Protein AF-A0A0V7Z955-F1 (afdb_monomer_lite)

Secondary structure (DSSP, 8-state):
---------------------STTSHHHHHHHHHHHHHHHTTSS---PPPP--PPPPP-PPPP--SS------------TTSPPPHHHHHHHHHHHHHHS-----TT--TT-S-----HHHHHHT--TTTT---S----TT---GGGT---HHHHHHTS-TT-PPPSSPPPP-STTSPPTTSSSPPP-----S--S-TT-HHHHHHHH-HHHHHHHHT--

Foldseek 3Di:
DDDDDDDDDDDDDDDDDDDDPPPPPPVVVVVVVVQVVCVVVVNHPDDDDDDPDDDDPDDDDDPPPPPPPDPDPDDDDPDPVDDDDVVVVVVVVVVVVVVPPQDPDLPSDVVDPCPPDDPVRVVVPDDPPPPDDPDDDDDPVPPPCVVVDDDPVNVVVPDPPPPDPDQDDDDDDDPPDDDPPVRGDPPPDPDDPDPDPPPDPVVVVLVPDPCNVVVVVVVD

Sequence (220 aa):
MTEHRRLRLILPAAVALAPLLTCGAQAQERGEFMRDALSGIGLLEKRQDPIDYHERPPLVMPPKLDGKALPQPRARSTSTAWPKDPEIAERERAADERRRPVGNQARGRYDDNNATLSVDEIRNGRRAGASVTTEAERKPGDTNRDDSLLSPFDLLKGKSANAEPSDVEPARDVLTDPPTGYRQSPKKLAQPPSRDPINNASRERDEADPRAYQRQRAQQ

pLDDT: mean 70.8, std 13.28, range [37.69, 93.38]

Structure (mmCIF, N/CA/C/O backbone):
data_AF-A0A0V7Z955-F1
#
_entry.id   AF-A0A0V7Z955-F1
#
loop_
_atom_site.group_PDB
_atom_site.id
_atom_site.type_symbol
_atom_site.label_atom_id
_atom_site.label_alt_id
_atom_site.label_comp_id
_atom_site.label_asym_id
_atom_site.label_entity_id
_atom_site.label_seq_id
_atom_site.pdbx_PDB_ins_code
_atom_site.Cartn_x
_atom_site.Cartn_y
_atom_site.Cartn_z
_atom_site.occupancy
_atom_site.B_iso_or_equiv
_atom_site.auth_seq_id
_atom_site.auth_comp_id
_atom_site.auth_asym_id
_atom_site.auth_atom_id
_atom_site.pdbx_PDB_model_num
ATOM 1 N N . MET A 1 1 ? 36.994 105.149 -1.189 1.00 38.41 1 MET A N 1
ATOM 2 C CA . MET A 1 1 ? 37.459 104.953 0.202 1.00 38.41 1 MET A CA 1
ATOM 3 C C . MET A 1 1 ? 36.295 104.393 1.012 1.00 38.41 1 MET A C 1
ATOM 5 O O . MET A 1 1 ? 35.172 104.747 0.690 1.00 38.41 1 MET A O 1
ATOM 9 N N . THR A 1 2 ? 36.600 103.516 1.979 1.00 37.69 2 THR A N 1
ATOM 10 C CA . THR A 1 2 ? 35.728 102.928 3.030 1.00 37.69 2 THR A CA 1
ATOM 11 C C . THR A 1 2 ? 34.673 101.883 2.628 1.00 37.69 2 THR A C 1
ATOM 13 O O . THR A 1 2 ? 33.496 102.179 2.482 1.00 37.69 2 THR A O 1
ATOM 16 N N . GLU A 1 3 ? 35.148 100.656 2.394 1.00 43.31 3 GLU A N 1
ATOM 17 C CA . GLU A 1 3 ? 34.986 99.451 3.242 1.00 43.31 3 GLU A CA 1
ATOM 18 C C . GLU A 1 3 ? 33.858 99.327 4.306 1.00 43.31 3 GLU A C 1
ATOM 20 O O . GLU A 1 3 ? 33.496 100.283 4.989 1.00 43.31 3 GLU A O 1
ATOM 25 N N . HIS A 1 4 ? 33.509 98.043 4.542 1.00 43.03 4 HIS A N 1
ATOM 26 C CA . HIS A 1 4 ? 32.729 97.416 5.634 1.00 43.03 4 HIS A CA 1
ATOM 27 C C . HIS A 1 4 ? 31.186 97.398 5.467 1.00 43.03 4 HIS A C 1
ATOM 29 O O . HIS A 1 4 ? 30.587 98.374 5.052 1.00 43.03 4 HIS A O 1
ATOM 35 N N . ARG A 1 5 ? 30.416 96.345 5.792 1.00 50.22 5 ARG A N 1
ATOM 36 C CA . ARG A 1 5 ? 30.639 95.106 6.564 1.00 50.22 5 ARG A CA 1
ATOM 37 C C . ARG A 1 5 ? 29.474 94.126 6.284 1.00 50.22 5 ARG A C 1
ATOM 39 O O . ARG A 1 5 ? 28.341 94.559 6.105 1.00 50.22 5 ARG A O 1
ATOM 46 N N . ARG A 1 6 ? 29.727 92.811 6.298 1.00 49.25 6 ARG A N 1
ATOM 47 C CA . ARG A 1 6 ? 28.706 91.735 6.237 1.00 49.25 6 ARG A CA 1
ATOM 48 C C . ARG A 1 6 ? 28.213 91.331 7.638 1.00 49.25 6 ARG A C 1
ATOM 50 O O . ARG A 1 6 ? 29.054 91.243 8.525 1.00 49.25 6 ARG A O 1
ATOM 57 N N . LEU A 1 7 ? 26.926 90.972 7.782 1.00 49.12 7 LEU A N 1
ATOM 58 C CA . LEU A 1 7 ? 26.314 90.066 8.800 1.00 49.12 7 LEU A CA 1
ATOM 59 C C . LEU A 1 7 ? 24.786 89.992 8.520 1.00 49.12 7 LEU A C 1
ATOM 61 O O . LEU A 1 7 ? 24.126 91.013 8.631 1.00 49.12 7 LEU A O 1
ATOM 65 N N . ARG A 1 8 ? 24.220 88.980 7.834 1.00 45.34 8 ARG A N 1
ATOM 66 C CA . ARG A 1 8 ? 23.776 87.609 8.228 1.00 45.34 8 ARG A CA 1
ATOM 67 C C . ARG A 1 8 ? 22.707 87.533 9.337 1.00 45.34 8 ARG A C 1
ATOM 69 O O . ARG A 1 8 ? 22.988 88.030 10.418 1.00 45.34 8 ARG A O 1
ATOM 76 N N . LEU A 1 9 ? 21.636 86.750 9.047 1.00 43.47 9 LEU A N 1
ATOM 77 C CA . LEU A 1 9 ? 20.532 86.160 9.872 1.00 43.47 9 LEU A CA 1
ATOM 78 C C . LEU A 1 9 ? 19.131 86.713 9.453 1.00 43.47 9 LEU A C 1
ATOM 80 O O . LEU A 1 9 ? 18.995 87.923 9.417 1.00 43.47 9 LEU A O 1
ATOM 84 N N . ILE A 1 10 ? 18.043 85.983 9.106 1.00 46.09 10 ILE A N 1
ATOM 85 C CA . ILE A 1 10 ? 17.632 84.550 9.079 1.00 46.09 10 ILE A CA 1
ATOM 86 C C . ILE A 1 10 ? 16.424 84.382 8.101 1.00 46.09 10 ILE A C 1
ATOM 88 O O . ILE A 1 10 ? 15.604 85.287 8.012 1.00 46.09 10 ILE A O 1
ATOM 92 N N . LEU A 1 11 ? 16.373 83.227 7.407 1.00 47.47 11 LEU A N 1
ATOM 93 C CA . LEU A 1 11 ? 15.298 82.455 6.701 1.00 47.47 11 LEU A CA 1
ATOM 94 C C . LEU A 1 11 ? 13.799 82.709 7.072 1.00 47.47 11 LEU A C 1
ATOM 96 O O . LEU A 1 11 ? 13.576 83.254 8.151 1.00 47.47 11 LEU A O 1
ATOM 100 N N . PRO A 1 12 ? 12.773 82.137 6.362 1.00 48.53 12 PRO A N 1
ATOM 101 C CA . PRO A 1 12 ? 12.768 81.265 5.150 1.00 48.53 12 PRO A CA 1
ATOM 102 C C . PRO A 1 12 ? 11.754 81.662 4.040 1.00 48.53 12 PRO A C 1
ATOM 104 O O . PRO A 1 12 ? 10.702 82.214 4.316 1.00 48.53 12 PRO A O 1
ATOM 107 N N . ALA A 1 13 ? 11.995 81.459 2.738 1.00 48.84 13 ALA A N 1
ATOM 108 C CA . ALA A 1 13 ? 12.049 80.179 2.008 1.00 48.84 13 ALA A CA 1
ATOM 109 C C . ALA A 1 13 ? 10.825 79.259 2.231 1.00 48.84 13 ALA A C 1
ATOM 111 O O . ALA A 1 13 ? 10.937 78.201 2.843 1.00 48.84 13 ALA A O 1
ATOM 112 N N . ALA A 1 14 ? 9.660 79.649 1.707 1.00 46.75 14 ALA A N 1
ATOM 113 C CA . ALA A 1 14 ? 8.515 78.760 1.517 1.00 46.75 14 ALA A CA 1
ATOM 114 C C . ALA A 1 14 ? 7.763 79.134 0.230 1.00 46.75 14 ALA A C 1
ATOM 116 O O . ALA A 1 14 ? 7.682 80.306 -0.121 1.00 46.75 14 ALA A O 1
ATOM 117 N N . VAL A 1 15 ? 7.177 78.123 -0.417 1.00 52.34 15 VAL A N 1
ATOM 118 C CA . VAL A 1 15 ? 6.402 78.156 -1.674 1.00 52.34 15 VAL A CA 1
ATOM 119 C C . VAL A 1 15 ? 7.236 77.952 -2.947 1.00 52.34 15 VAL A C 1
ATOM 121 O O . VAL A 1 15 ? 7.307 78.782 -3.844 1.00 52.34 15 VAL A O 1
ATOM 124 N N . ALA A 1 16 ? 7.825 76.761 -3.043 1.00 50.41 16 ALA A N 1
ATOM 125 C CA . ALA A 1 16 ? 8.133 76.108 -4.311 1.00 50.41 16 ALA A CA 1
ATOM 126 C C . ALA A 1 16 ? 7.964 74.588 -4.144 1.00 50.41 16 ALA A C 1
ATOM 128 O O . ALA A 1 16 ? 8.956 73.882 -4.021 1.00 50.41 16 ALA A O 1
ATOM 129 N N . LEU A 1 17 ? 6.721 74.084 -4.072 1.00 50.69 17 LEU A N 1
ATOM 130 C CA . LEU A 1 17 ? 6.412 72.667 -4.335 1.00 50.69 17 LEU A CA 1
ATOM 131 C C . LEU A 1 17 ? 4.890 72.414 -4.422 1.00 50.69 17 LEU A C 1
ATOM 133 O O . LEU A 1 17 ? 4.243 72.182 -3.407 1.00 50.69 17 LEU A O 1
ATOM 137 N N . ALA A 1 18 ? 4.314 72.437 -5.624 1.00 50.28 18 ALA A N 1
ATOM 138 C CA . ALA A 1 18 ? 3.057 71.741 -5.938 1.00 50.28 18 ALA A CA 1
ATOM 139 C C . ALA A 1 18 ? 2.877 71.700 -7.466 1.00 50.28 18 ALA A C 1
ATOM 141 O O . ALA A 1 18 ? 2.347 72.641 -8.052 1.00 50.28 18 ALA A O 1
ATOM 142 N N . PRO A 1 19 ? 3.385 70.646 -8.129 1.00 49.16 19 PRO A N 1
ATOM 143 C CA . PRO A 1 19 ? 2.450 69.670 -8.681 1.00 49.16 19 PRO A CA 1
ATOM 144 C C . PRO A 1 19 ? 3.027 68.248 -8.600 1.00 49.16 19 PRO A C 1
ATOM 146 O O . PRO A 1 19 ? 3.615 67.744 -9.549 1.00 49.16 19 PRO A O 1
ATOM 149 N N . LEU A 1 20 ? 2.862 67.578 -7.460 1.00 45.84 20 LEU A N 1
ATOM 150 C CA . LEU A 1 20 ? 3.184 66.151 -7.312 1.00 45.84 20 LEU A CA 1
ATOM 151 C C . LEU A 1 20 ? 2.130 65.457 -6.441 1.00 45.84 20 LEU A C 1
ATOM 153 O O . LEU A 1 20 ? 2.450 64.842 -5.435 1.00 45.84 20 LEU A O 1
ATOM 157 N N . LEU A 1 21 ? 0.850 65.578 -6.802 1.00 49.03 21 LEU A N 1
ATOM 158 C CA . LEU A 1 21 ? -0.238 64.857 -6.120 1.00 49.03 21 LEU A CA 1
ATOM 159 C C . LEU A 1 21 ? -1.303 64.306 -7.086 1.00 49.03 21 LEU A C 1
ATOM 161 O O . LEU A 1 21 ? -2.467 64.192 -6.725 1.00 49.03 21 LEU A O 1
ATOM 165 N N . THR A 1 22 ? -0.928 63.925 -8.314 1.00 48.97 22 THR A N 1
ATOM 166 C CA . THR A 1 22 ? -1.836 63.157 -9.200 1.00 48.97 22 THR A CA 1
ATOM 167 C C . THR A 1 22 ? -1.361 61.727 -9.500 1.00 48.97 22 THR A C 1
ATOM 169 O O . THR A 1 22 ? -2.079 60.940 -10.106 1.00 48.97 22 THR A O 1
ATOM 172 N N . CYS A 1 23 ? -0.198 61.311 -8.988 1.00 52.03 23 CYS A N 1
ATOM 173 C CA . CYS A 1 23 ? 0.263 59.922 -9.090 1.00 52.03 23 CYS A CA 1
ATOM 174 C C . CYS A 1 23 ? -0.186 59.116 -7.859 1.00 52.03 23 CYS A C 1
ATOM 176 O O . CYS A 1 23 ? 0.615 58.788 -6.992 1.00 52.03 23 CYS A O 1
ATOM 178 N N . GLY A 1 24 ? -1.492 58.876 -7.735 1.00 46.84 24 GLY A N 1
ATOM 179 C CA . GLY A 1 24 ? -2.055 58.080 -6.634 1.00 46.84 24 GLY A CA 1
ATOM 180 C C . GLY A 1 24 ? -3.082 57.035 -7.067 1.00 46.84 24 GLY A C 1
ATOM 181 O O . GLY A 1 24 ? -3.193 55.998 -6.427 1.00 46.84 24 GLY A O 1
ATOM 182 N N . ALA A 1 25 ? -3.788 57.250 -8.180 1.00 49.72 25 ALA A N 1
ATOM 183 C CA . ALA A 1 25 ? -4.932 56.409 -8.541 1.00 49.72 25 ALA A CA 1
ATOM 184 C C . ALA A 1 25 ? -4.576 55.126 -9.323 1.00 49.72 25 ALA A C 1
ATOM 186 O O . ALA A 1 25 ? -5.343 54.174 -9.314 1.00 49.72 25 ALA A O 1
ATOM 187 N N . GLN A 1 26 ? -3.413 55.055 -9.984 1.00 51.88 26 GLN A N 1
ATOM 188 C CA . GLN A 1 26 ? -3.064 53.922 -10.867 1.00 51.88 26 GLN A CA 1
ATOM 189 C C . GLN A 1 26 ? -2.344 52.764 -10.142 1.00 51.88 26 GLN A C 1
ATOM 191 O O . GLN A 1 26 ? -2.162 51.684 -10.701 1.00 51.88 26 GLN A O 1
ATOM 196 N N . ALA A 1 27 ? -1.913 52.972 -8.892 1.00 50.97 27 ALA A N 1
ATOM 197 C CA . ALA A 1 27 ? -1.210 51.951 -8.111 1.00 50.97 27 ALA A CA 1
ATOM 198 C C . ALA A 1 27 ? -2.166 50.965 -7.417 1.00 50.97 27 ALA A C 1
ATOM 200 O O . ALA A 1 27 ? -1.788 49.821 -7.166 1.00 50.97 27 ALA A O 1
ATOM 201 N N . GLN A 1 28 ? -3.400 51.389 -7.135 1.00 54.75 28 GLN A N 1
ATOM 202 C CA . GLN A 1 28 ? -4.394 50.558 -6.454 1.00 54.75 28 GLN A CA 1
ATOM 203 C C . GLN A 1 28 ? -4.931 49.466 -7.389 1.00 54.75 28 GLN A C 1
ATOM 205 O O . GLN A 1 28 ? -4.998 48.312 -6.987 1.00 54.75 28 GLN A O 1
ATOM 210 N N . GLU A 1 29 ? -5.181 49.776 -8.664 1.00 57.78 29 GLU A N 1
ATOM 211 C CA . GLU A 1 29 ? -5.660 48.780 -9.634 1.00 57.78 29 GLU A CA 1
ATOM 212 C C . GLU A 1 29 ? -4.592 47.724 -9.955 1.00 57.78 29 GLU A C 1
ATOM 214 O O . GLU A 1 29 ? -4.867 46.526 -9.952 1.00 57.78 29 GLU A O 1
ATOM 219 N N . ARG A 1 30 ? -3.329 48.136 -10.148 1.00 58.47 30 ARG A N 1
ATOM 220 C CA . ARG A 1 30 ? -2.223 47.210 -10.456 1.00 58.47 30 ARG A CA 1
ATOM 221 C C . ARG A 1 30 ? -1.878 46.277 -9.288 1.00 58.47 30 ARG A C 1
ATOM 223 O O . ARG A 1 30 ? -1.415 45.160 -9.520 1.00 58.47 30 ARG A O 1
ATOM 230 N N . GLY A 1 31 ? -2.094 46.728 -8.051 1.00 67.69 31 GLY A N 1
ATOM 231 C CA . GLY A 1 31 ? -1.907 45.922 -6.846 1.00 67.69 31 GLY A CA 1
ATOM 232 C C . GLY A 1 31 ? -2.912 44.776 -6.741 1.00 67.69 31 GLY A C 1
ATOM 233 O O . GLY A 1 31 ? -2.515 43.661 -6.409 1.00 67.69 31 GLY A O 1
ATOM 234 N N . GLU A 1 32 ? -4.176 45.021 -7.096 1.00 73.50 32 GLU A N 1
ATOM 235 C CA . GLU A 1 32 ? -5.232 43.999 -7.085 1.00 73.50 32 GLU A CA 1
ATOM 236 C C . GLU A 1 32 ? -5.006 42.942 -8.178 1.00 73.50 32 GLU A C 1
ATOM 238 O O . GLU A 1 32 ? -5.069 41.751 -7.887 1.00 73.50 32 GLU A O 1
ATOM 243 N N . PHE A 1 33 ? -4.618 43.340 -9.399 1.00 78.19 33 PHE A N 1
ATOM 244 C CA . PHE A 1 33 ? -4.283 42.379 -10.466 1.00 78.19 33 PHE A CA 1
ATOM 245 C C . PHE A 1 33 ? -3.062 41.514 -10.133 1.00 78.19 33 PHE A C 1
ATOM 247 O O . PHE A 1 33 ? -3.071 40.305 -10.360 1.00 78.19 33 PHE A O 1
ATOM 254 N N . MET A 1 34 ? -1.999 42.115 -9.585 1.00 81.38 34 MET A N 1
ATOM 255 C CA . MET A 1 34 ? -0.816 41.365 -9.152 1.00 81.38 34 MET A CA 1
ATOM 256 C C . MET A 1 34 ? -1.173 40.393 -8.024 1.00 81.38 34 MET A C 1
ATOM 258 O O . MET A 1 34 ? -0.735 39.247 -8.024 1.00 81.38 34 MET A O 1
ATOM 262 N N . ARG A 1 35 ? -1.994 40.832 -7.071 1.00 78.31 35 ARG A N 1
ATOM 263 C CA . ARG A 1 35 ? -2.454 40.012 -5.952 1.00 78.31 35 ARG A CA 1
ATOM 264 C C . ARG A 1 35 ? -3.341 38.852 -6.411 1.00 78.31 35 ARG A C 1
ATOM 266 O O . ARG A 1 35 ? -3.154 37.752 -5.903 1.00 78.31 35 ARG A O 1
ATOM 273 N N . ASP A 1 36 ? -4.226 39.062 -7.382 1.00 81.00 36 ASP A N 1
ATOM 274 C CA . ASP A 1 36 ? -5.080 38.011 -7.953 1.00 81.00 36 ASP A CA 1
ATOM 275 C C . ASP A 1 36 ? -4.261 36.986 -8.758 1.00 81.00 36 ASP A C 1
ATOM 277 O O . ASP A 1 36 ? -4.430 35.780 -8.591 1.00 81.00 36 ASP A O 1
ATOM 281 N N . ALA A 1 37 ? -3.266 37.441 -9.529 1.00 85.06 37 ALA A N 1
ATOM 282 C CA . ALA A 1 37 ? -2.332 36.554 -10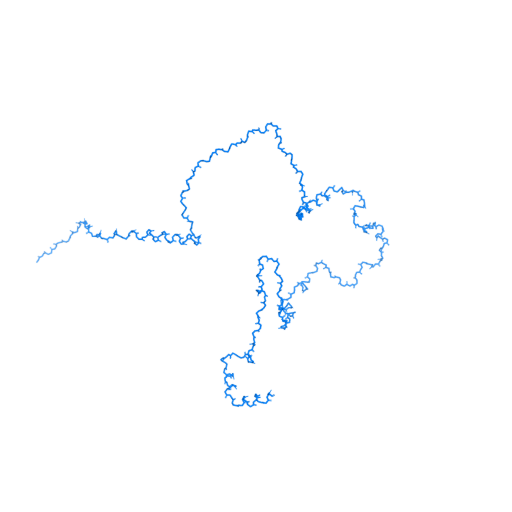.227 1.00 85.06 37 ALA A CA 1
ATOM 283 C C . ALA A 1 37 ? -1.473 35.723 -9.255 1.00 85.06 37 ALA A C 1
ATOM 285 O O . ALA A 1 37 ? -1.324 34.511 -9.424 1.00 85.06 37 ALA A O 1
ATOM 286 N N . LEU A 1 38 ? -0.934 36.350 -8.205 1.00 87.12 38 LEU A N 1
ATOM 287 C CA . LEU A 1 38 ? -0.168 35.656 -7.165 1.00 87.12 38 LEU A CA 1
ATOM 288 C C . LEU A 1 38 ? -1.049 34.709 -6.339 1.00 87.12 38 LEU A C 1
ATOM 290 O O . LEU A 1 38 ? -0.577 33.658 -5.903 1.00 87.12 38 LEU A O 1
ATOM 294 N N . SER A 1 39 ? -2.327 35.045 -6.157 1.00 81.56 39 SER A N 1
ATOM 295 C CA . SER A 1 39 ? -3.295 34.174 -5.498 1.00 81.56 39 SER A CA 1
ATOM 296 C C . SER A 1 39 ? -3.703 32.981 -6.365 1.00 81.56 39 SER A C 1
ATOM 298 O O . SER A 1 39 ? -3.789 31.866 -5.856 1.00 81.56 39 SER A O 1
ATOM 300 N N . GLY A 1 40 ? -3.838 33.163 -7.683 1.00 81.38 40 GLY A N 1
ATOM 301 C CA . GLY A 1 40 ? -4.089 32.078 -8.638 1.00 81.38 40 GLY A CA 1
ATOM 302 C C . GLY A 1 40 ? -2.949 31.057 -8.730 1.00 81.38 40 GLY A C 1
ATOM 303 O O . GLY A 1 40 ? -3.197 29.881 -8.982 1.00 81.38 40 GLY A O 1
ATOM 304 N N . ILE A 1 41 ? -1.710 31.485 -8.467 1.00 85.44 41 ILE A N 1
ATOM 305 C CA . ILE A 1 41 ? -0.526 30.608 -8.376 1.00 85.44 41 ILE A CA 1
ATOM 306 C C . ILE A 1 41 ? -0.365 30.025 -6.950 1.00 85.44 41 ILE A C 1
ATOM 308 O O . ILE A 1 41 ? 0.488 29.175 -6.712 1.00 85.44 41 ILE A O 1
ATOM 312 N N . GLY A 1 42 ? -1.205 30.436 -5.992 1.00 80.62 42 GLY A N 1
ATOM 313 C CA . GLY A 1 42 ? -1.206 29.926 -4.616 1.00 80.62 42 GLY A CA 1
ATOM 314 C C . GLY A 1 42 ? -0.120 30.516 -3.710 1.00 80.62 42 GLY A C 1
ATOM 315 O O . GLY A 1 42 ? 0.105 30.003 -2.618 1.00 80.62 42 GLY A O 1
ATOM 316 N N . LEU A 1 43 ? 0.554 31.590 -4.135 1.00 84.56 43 LEU A N 1
ATOM 317 C CA . LEU A 1 43 ? 1.571 32.284 -3.333 1.00 84.56 43 LEU A CA 1
ATOM 318 C C . LEU A 1 43 ? 0.956 33.218 -2.286 1.00 84.56 43 LEU A C 1
ATOM 320 O O . LEU A 1 43 ? 1.610 33.559 -1.302 1.00 84.56 43 LEU A O 1
ATOM 324 N N . LEU A 1 44 ? -0.287 33.648 -2.506 1.00 82.00 44 LEU A N 1
ATOM 325 C CA . LEU A 1 44 ? -1.009 34.538 -1.608 1.00 82.00 44 LEU A CA 1
ATOM 326 C C . LEU A 1 44 ? -2.434 34.032 -1.384 1.00 82.00 44 LEU A C 1
ATOM 328 O O . LEU A 1 44 ? -3.118 33.616 -2.319 1.00 82.00 44 LEU A O 1
ATOM 332 N N . GLU A 1 45 ? -2.896 34.086 -0.137 1.00 76.75 45 GLU A N 1
ATOM 333 C CA . GLU A 1 45 ? -4.269 33.717 0.194 1.00 76.75 45 GLU A CA 1
ATOM 334 C C . GLU A 1 45 ? -5.257 34.624 -0.554 1.00 76.75 45 GLU A C 1
ATOM 336 O O . GLU A 1 45 ? -5.117 35.857 -0.572 1.00 76.75 45 GLU A O 1
ATOM 341 N N . LYS A 1 46 ? -6.245 33.997 -1.205 1.00 78.56 46 LYS A N 1
ATOM 342 C CA . LYS A 1 46 ? -7.289 34.708 -1.943 1.00 78.56 46 LYS A CA 1
ATOM 343 C C . LYS A 1 46 ? -8.059 35.595 -0.978 1.00 78.56 46 LYS A C 1
ATOM 345 O O . LYS A 1 46 ? -8.392 35.181 0.129 1.00 78.56 46 LYS A O 1
ATOM 350 N N . ARG A 1 47 ? -8.356 36.825 -1.397 1.00 74.06 47 ARG A N 1
ATOM 351 C CA . ARG A 1 47 ? -9.228 37.711 -0.625 1.00 74.06 47 ARG A CA 1
ATOM 352 C C . ARG A 1 47 ? -10.619 37.078 -0.578 1.00 74.06 47 ARG A C 1
ATOM 354 O O . ARG A 1 47 ? -11.305 37.035 -1.594 1.00 74.06 47 ARG A O 1
ATOM 361 N N . GLN A 1 48 ? -10.986 36.549 0.582 1.00 77.88 48 GLN A N 1
ATOM 362 C CA . GLN A 1 48 ? -12.307 35.997 0.830 1.00 77.88 48 GLN A CA 1
ATOM 363 C C . GLN A 1 48 ? -13.185 37.096 1.428 1.00 77.88 48 GLN A C 1
ATOM 365 O O . GLN A 1 48 ? -12.770 37.775 2.371 1.00 77.88 48 GLN A O 1
ATOM 370 N N . ASP A 1 49 ? -14.380 37.287 0.872 1.00 83.88 49 ASP A N 1
ATOM 371 C CA . ASP A 1 49 ? -15.357 38.198 1.461 1.00 83.88 49 ASP A CA 1
ATOM 372 C C . ASP A 1 49 ? -15.747 37.706 2.866 1.00 83.88 49 ASP A C 1
ATOM 374 O O . ASP A 1 49 ? -15.804 36.487 3.090 1.00 83.88 49 ASP A O 1
ATOM 378 N N . PRO A 1 50 ? -15.993 38.616 3.830 1.00 83.38 50 PRO A N 1
ATOM 379 C CA . PRO A 1 50 ? -16.451 38.234 5.157 1.00 83.38 50 PRO A CA 1
ATOM 380 C C . PRO A 1 50 ? -17.699 37.358 5.046 1.00 83.38 50 PRO A C 1
ATOM 382 O O . PRO A 1 50 ? -18.688 37.739 4.426 1.00 83.38 50 PRO A O 1
ATOM 385 N N . ILE A 1 51 ? -17.632 36.156 5.614 1.00 82.75 51 ILE A N 1
ATOM 386 C CA . ILE A 1 51 ? -18.778 35.254 5.648 1.00 82.75 51 ILE A CA 1
ATOM 387 C C . ILE A 1 51 ? -19.748 35.808 6.691 1.00 82.75 51 ILE A C 1
ATOM 389 O O . ILE A 1 51 ? -19.398 35.901 7.869 1.00 82.75 51 ILE A O 1
ATOM 393 N N . ASP A 1 52 ? -20.960 36.151 6.266 1.00 87.19 52 ASP A N 1
ATOM 394 C CA . ASP A 1 52 ? -22.040 36.520 7.177 1.00 87.19 52 ASP A CA 1
ATOM 395 C C . ASP A 1 52 ? -22.498 35.270 7.939 1.00 87.19 52 ASP A C 1
ATOM 397 O O . ASP A 1 52 ? -23.278 34.441 7.460 1.00 87.19 52 ASP A O 1
ATOM 401 N N . TYR A 1 53 ? -21.949 35.089 9.140 1.00 84.50 53 TYR A N 1
ATOM 402 C CA . TYR A 1 53 ? -22.332 33.997 10.022 1.00 84.50 53 TYR A CA 1
ATOM 403 C C . TYR A 1 53 ? -23.659 34.324 10.697 1.00 84.50 53 TYR A C 1
ATOM 405 O O . TYR A 1 53 ? -23.741 35.195 11.561 1.00 84.50 53 TYR A O 1
ATOM 413 N N . HIS A 1 54 ? -24.691 33.567 10.348 1.00 90.31 54 HIS A N 1
ATOM 414 C CA . HIS A 1 54 ? -25.918 33.533 11.127 1.00 90.31 54 HIS A CA 1
ATOM 415 C C . HIS A 1 54 ? -25.804 32.484 12.228 1.00 90.31 54 HIS A C 1
ATOM 417 O O . HIS A 1 54 ? -25.248 31.397 12.030 1.00 90.31 54 HIS A O 1
ATOM 423 N N . GLU A 1 55 ? -26.342 32.812 13.398 1.00 86.50 55 GLU A N 1
ATOM 424 C CA . GLU A 1 55 ? -26.473 31.853 14.483 1.00 86.50 55 GLU A CA 1
ATOM 425 C C . GLU A 1 55 ? -27.278 30.639 14.006 1.00 86.50 55 GLU A C 1
ATOM 427 O O . GLU A 1 55 ? -28.358 30.751 13.421 1.00 86.50 55 GLU A O 1
ATOM 432 N N . ARG A 1 56 ? -26.713 29.445 14.204 1.00 84.75 56 ARG A N 1
ATOM 433 C CA . ARG A 1 56 ? -27.450 28.205 13.967 1.00 84.75 56 ARG A CA 1
ATOM 434 C C . ARG A 1 56 ? -28.411 28.003 15.136 1.00 84.75 56 ARG A C 1
ATOM 436 O O . ARG A 1 56 ? -28.023 28.284 16.272 1.00 84.75 56 ARG A O 1
ATOM 443 N N . PRO A 1 57 ? -29.625 27.478 14.898 1.00 85.12 57 PRO A N 1
ATOM 444 C CA . PRO A 1 57 ? -30.491 27.093 16.000 1.00 85.12 57 PRO A CA 1
ATOM 445 C C . PRO A 1 57 ? -29.745 26.103 16.909 1.00 85.12 57 PRO A C 1
ATOM 447 O O . PRO A 1 57 ? -28.961 25.283 16.410 1.00 85.12 57 PRO A O 1
ATOM 450 N N . PRO A 1 58 ? -29.957 26.171 18.234 1.00 84.50 58 PRO A N 1
ATOM 451 C CA . PRO A 1 58 ? -29.285 25.280 19.165 1.00 84.50 58 PRO A CA 1
ATOM 452 C C . PRO A 1 58 ? -29.604 23.822 18.824 1.00 84.50 58 PRO A C 1
ATOM 454 O O . PRO A 1 58 ? -30.736 23.481 18.472 1.00 84.50 58 PRO A O 1
ATOM 457 N N . LEU A 1 59 ? -28.599 22.950 18.942 1.00 80.19 59 LEU A N 1
ATOM 458 C CA . LEU A 1 59 ? -28.784 21.516 18.751 1.00 80.19 59 LEU A CA 1
ATOM 459 C C . LEU A 1 59 ? -29.670 20.980 19.882 1.00 80.19 59 LEU A C 1
ATOM 461 O O . LEU A 1 59 ? -29.218 20.814 21.015 1.00 80.19 59 LEU A O 1
ATOM 465 N N . VAL A 1 60 ? -30.941 20.726 19.578 1.00 81.50 60 VAL A N 1
ATOM 466 C CA . VAL A 1 60 ? -31.876 20.132 20.535 1.00 81.50 60 VAL A CA 1
ATOM 467 C C . VAL A 1 60 ? -31.522 18.658 20.684 1.00 81.50 60 VAL A C 1
ATOM 469 O O . VAL A 1 60 ? -31.610 17.886 19.728 1.00 81.50 60 VAL A O 1
ATOM 472 N N . MET A 1 61 ? -31.109 18.257 21.887 1.00 75.94 61 MET A N 1
ATOM 473 C CA . MET A 1 61 ? -30.997 16.837 22.200 1.00 75.94 61 MET A CA 1
ATOM 474 C C . MET A 1 61 ? -32.388 16.205 22.100 1.00 75.94 61 MET A C 1
ATOM 476 O O . MET A 1 61 ? -33.346 16.777 22.632 1.00 75.94 61 MET A O 1
ATOM 480 N N . PRO A 1 62 ? -32.522 15.029 21.461 1.00 76.38 62 PRO A N 1
ATOM 481 C CA . PRO A 1 62 ? -33.768 14.289 21.540 1.00 76.38 62 PRO A CA 1
ATOM 482 C C . PRO A 1 62 ? -34.120 14.064 23.020 1.00 76.38 62 PRO A C 1
ATOM 484 O O . PRO A 1 62 ? -33.206 13.886 23.838 1.00 76.38 62 PRO A O 1
ATOM 487 N N . PRO A 1 63 ? -35.418 14.100 23.382 1.00 77.62 63 PRO A N 1
ATOM 488 C CA . PRO A 1 63 ? -35.859 13.842 24.746 1.00 77.62 63 PRO A CA 1
ATOM 489 C C . PRO A 1 63 ? -35.210 12.553 25.241 1.00 77.62 63 PRO A C 1
ATOM 491 O O . PRO A 1 63 ? -35.064 11.601 24.465 1.00 77.62 63 PRO A O 1
ATOM 494 N N . LYS A 1 64 ? -34.756 12.568 26.504 1.00 65.19 64 LYS A N 1
ATOM 495 C CA . LYS A 1 64 ? -34.050 11.441 27.117 1.00 65.19 64 LYS A CA 1
ATOM 496 C C . LYS A 1 64 ? -34.802 10.165 26.754 1.00 65.19 64 LYS A C 1
ATOM 498 O O . LYS A 1 64 ? -36.016 10.084 26.923 1.00 65.19 64 LYS A O 1
ATOM 503 N N . LEU A 1 65 ? -34.083 9.221 26.151 1.00 63.78 65 LEU A N 1
ATOM 504 C CA . LEU A 1 65 ? -34.586 7.897 25.806 1.00 63.78 65 LEU A CA 1
ATOM 505 C C . LEU A 1 65 ? -34.880 7.160 27.121 1.00 63.78 65 LEU A C 1
ATOM 507 O O . LEU A 1 65 ? -34.100 6.316 27.555 1.00 63.78 65 LEU A O 1
ATOM 511 N N . ASP A 1 66 ? -35.978 7.524 27.780 1.00 56.34 66 ASP A N 1
ATOM 512 C CA . ASP A 1 66 ? -36.442 6.979 29.051 1.00 56.34 66 ASP A CA 1
ATOM 513 C C . ASP A 1 66 ? -36.938 5.543 28.819 1.00 56.34 66 ASP A C 1
ATOM 515 O O . ASP A 1 66 ? -38.126 5.269 28.675 1.00 56.34 66 ASP A O 1
ATOM 519 N N . GLY A 1 67 ? -35.998 4.605 28.695 1.00 58.41 67 GLY A N 1
ATOM 520 C CA . GLY A 1 67 ? -36.275 3.167 28.687 1.00 58.41 67 GLY A CA 1
ATOM 521 C C . GLY A 1 67 ? -36.345 2.491 27.317 1.00 58.41 67 GLY A C 1
ATOM 522 O O . GLY A 1 67 ? -36.410 1.263 27.264 1.00 58.41 67 GLY A O 1
ATOM 523 N N . LYS A 1 68 ? -36.235 3.217 26.195 1.00 64.12 68 LYS A N 1
ATOM 524 C CA . LYS A 1 68 ? -35.874 2.575 24.917 1.00 64.12 68 LYS A CA 1
ATOM 525 C C . LYS A 1 68 ? -34.363 2.423 24.877 1.00 64.12 68 LYS A C 1
ATOM 527 O O . LYS A 1 68 ? -33.665 3.258 24.307 1.00 64.12 68 LYS A O 1
ATOM 532 N N . ALA A 1 69 ? -33.880 1.373 25.544 1.00 68.88 69 ALA A N 1
ATOM 533 C CA . ALA A 1 69 ? -32.499 0.934 25.436 1.00 68.88 69 ALA A CA 1
ATOM 534 C C . ALA A 1 69 ? -32.105 0.965 23.957 1.00 68.88 69 ALA A C 1
ATOM 536 O O . ALA A 1 69 ? -32.818 0.418 23.108 1.00 68.88 69 ALA A O 1
ATOM 537 N N . LEU A 1 70 ? -31.006 1.663 23.657 1.00 71.19 70 LEU A N 1
ATOM 538 C CA . LEU A 1 70 ? -30.390 1.608 22.339 1.00 71.19 70 LEU A CA 1
ATOM 539 C C . LEU A 1 70 ? -30.330 0.135 21.921 1.00 71.19 70 LEU A C 1
ATOM 541 O O . LEU A 1 70 ? -30.032 -0.713 22.772 1.00 71.19 70 LEU A O 1
ATOM 545 N N . PRO A 1 71 ? -30.662 -0.194 20.660 1.00 76.38 71 PRO A N 1
ATOM 546 C CA . PRO A 1 71 ? -30.637 -1.575 20.221 1.00 76.38 71 PRO A CA 1
ATOM 547 C C . PRO A 1 71 ? -29.276 -2.162 20.581 1.00 76.38 71 PRO A C 1
ATOM 549 O O . PRO A 1 71 ? -28.239 -1.562 20.290 1.00 76.38 71 PRO A O 1
ATOM 552 N N . GLN A 1 72 ? -29.301 -3.310 21.256 1.00 79.31 72 GLN A N 1
ATOM 553 C CA . GLN A 1 72 ? -28.088 -4.020 21.637 1.00 79.31 72 GLN A CA 1
ATOM 554 C C . GLN A 1 72 ? -27.166 -4.148 20.415 1.00 79.31 72 GLN A C 1
ATOM 556 O O . GLN A 1 72 ? -27.666 -4.392 19.306 1.00 79.31 72 GLN A O 1
ATOM 561 N N . PRO A 1 73 ? -25.847 -3.939 20.584 1.00 78.31 73 PRO A N 1
ATOM 562 C CA . PRO A 1 73 ? -24.913 -3.950 19.471 1.00 78.31 73 PRO A CA 1
ATOM 563 C C . PRO A 1 73 ? -25.071 -5.271 18.722 1.00 78.31 73 PRO A C 1
ATOM 565 O O . PRO A 1 73 ? -24.876 -6.349 19.283 1.00 78.31 73 PRO A O 1
ATOM 568 N N . ARG A 1 74 ? -25.509 -5.190 17.460 1.00 76.62 74 ARG A N 1
ATOM 569 C CA . ARG A 1 74 ? -25.689 -6.379 16.629 1.00 76.62 74 ARG A CA 1
ATOM 570 C C . ARG A 1 74 ? -24.328 -7.049 16.476 1.00 76.62 74 ARG A C 1
ATOM 572 O O . ARG A 1 74 ? -23.343 -6.380 16.162 1.00 76.62 74 ARG A O 1
ATOM 579 N N . ALA A 1 75 ? -24.286 -8.364 16.686 1.00 73.94 75 ALA A N 1
ATOM 580 C CA . ALA A 1 75 ? -23.113 -9.154 16.344 1.00 73.94 75 ALA A CA 1
ATOM 581 C C . ALA A 1 75 ? -22.747 -8.874 14.881 1.00 73.94 75 ALA A C 1
ATOM 583 O O . ALA A 1 75 ? -23.633 -8.763 14.027 1.00 73.94 75 ALA A O 1
ATOM 584 N N . ARG A 1 76 ? -21.451 -8.697 14.610 1.00 69.88 76 ARG A N 1
ATOM 585 C CA . ARG A 1 76 ? -20.944 -8.324 13.288 1.00 69.88 76 ARG A CA 1
ATOM 586 C C . ARG A 1 76 ? -21.399 -9.375 12.270 1.00 69.88 76 ARG A C 1
ATOM 588 O O . ARG A 1 76 ? -20.875 -10.484 12.250 1.00 69.88 76 ARG A O 1
ATOM 595 N N . SER A 1 77 ? -22.388 -9.035 11.444 1.00 68.38 77 SER A N 1
ATOM 596 C CA . SER A 1 77 ? -22.841 -9.908 10.365 1.00 68.38 77 SER A CA 1
ATOM 597 C C . SER A 1 77 ? -21.793 -9.866 9.262 1.00 68.38 77 SER A C 1
ATOM 599 O O . SER A 1 77 ? -21.647 -8.851 8.581 1.00 68.38 77 SER A O 1
ATOM 601 N N . THR A 1 78 ? -21.037 -10.947 9.102 1.00 67.44 78 THR A N 1
ATOM 602 C CA . THR A 1 78 ? -20.157 -11.111 7.947 1.00 67.44 78 THR A CA 1
ATOM 603 C C . THR A 1 78 ? -21.043 -11.371 6.729 1.00 67.44 78 THR A C 1
ATOM 605 O O . THR A 1 78 ? -21.612 -12.444 6.560 1.00 67.44 78 THR A O 1
ATOM 608 N N . SER A 1 79 ? -21.254 -10.345 5.908 1.00 75.19 79 SER A N 1
ATOM 609 C CA . SER A 1 79 ? -22.002 -10.490 4.661 1.00 75.19 79 SER A CA 1
ATOM 610 C C . SER A 1 79 ? -21.194 -11.338 3.680 1.00 75.19 79 SER A C 1
ATOM 612 O O . SER A 1 79 ? -20.094 -10.941 3.304 1.00 75.19 79 SER A O 1
ATOM 614 N N . THR A 1 80 ? -21.746 -12.454 3.204 1.00 74.94 80 THR A N 1
ATOM 615 C CA . THR A 1 80 ? -21.095 -13.333 2.209 1.00 74.94 80 THR A CA 1
ATOM 616 C C . THR A 1 80 ? -20.805 -12.640 0.871 1.00 74.94 80 THR A C 1
ATOM 618 O O . THR A 1 80 ? -19.983 -13.117 0.100 1.00 74.94 80 THR A O 1
ATOM 621 N N . ALA A 1 81 ? -21.456 -11.507 0.596 1.00 83.25 81 ALA A N 1
ATOM 622 C CA . ALA A 1 81 ? -21.299 -10.756 -0.647 1.00 83.25 81 ALA A CA 1
ATOM 623 C C . ALA A 1 81 ? -19.955 -10.011 -0.779 1.00 83.25 81 ALA A C 1
ATOM 625 O O . ALA A 1 81 ? -19.618 -9.594 -1.882 1.00 83.25 81 ALA A O 1
ATOM 626 N N . TRP A 1 82 ? -19.195 -9.840 0.311 1.00 80.19 82 TRP A N 1
ATOM 627 C CA . TRP A 1 82 ? -17.927 -9.106 0.298 1.00 80.19 82 TRP A CA 1
ATOM 628 C C . TRP A 1 82 ? -16.764 -9.985 0.771 1.00 80.19 82 TRP A C 1
ATOM 630 O O . TRP A 1 82 ? -16.929 -10.742 1.734 1.00 80.19 82 TRP A O 1
ATOM 640 N N . PRO A 1 83 ? -15.582 -9.883 0.134 1.00 83.12 83 PRO A N 1
ATOM 641 C CA . PRO A 1 83 ? -14.373 -10.532 0.621 1.00 83.12 83 PRO A CA 1
ATOM 642 C C . PRO A 1 83 ? -14.073 -10.130 2.068 1.00 83.12 83 PRO A C 1
ATOM 644 O O . PRO A 1 83 ? -14.267 -8.979 2.461 1.00 83.12 83 PRO A O 1
ATOM 647 N N . LYS A 1 84 ? -13.590 -11.084 2.867 1.00 83.94 84 LYS A N 1
ATOM 648 C CA . LYS A 1 84 ? -13.131 -10.796 4.228 1.00 83.94 84 LYS A CA 1
ATOM 649 C C . LYS A 1 84 ? -11.787 -10.077 4.157 1.00 83.94 84 LYS A C 1
ATOM 651 O O . LYS A 1 84 ? -10.894 -10.522 3.443 1.00 83.94 84 LYS A O 1
ATOM 656 N N . ASP A 1 85 ? -11.659 -8.998 4.917 1.00 85.31 85 ASP A N 1
ATOM 657 C CA . ASP A 1 85 ? -10.397 -8.280 5.080 1.00 85.31 85 ASP A CA 1
ATOM 658 C C . ASP A 1 85 ? -9.331 -9.222 5.684 1.00 85.31 85 ASP A C 1
ATOM 660 O O . ASP A 1 85 ? -9.611 -9.852 6.717 1.00 85.31 85 ASP A O 1
ATOM 664 N N . PRO A 1 86 ? -8.139 -9.355 5.065 1.00 88.19 86 PRO A N 1
ATOM 665 C CA . PRO A 1 86 ? -7.068 -10.196 5.591 1.00 88.19 86 PRO A CA 1
ATOM 666 C C . PRO A 1 86 ? -6.662 -9.814 7.018 1.00 88.19 86 PRO A C 1
ATOM 668 O O . PRO A 1 86 ? -6.424 -10.710 7.825 1.00 88.19 86 PRO A O 1
ATOM 671 N N . GLU A 1 87 ? -6.675 -8.526 7.381 1.00 90.38 87 GLU A N 1
ATOM 672 C CA . GLU A 1 87 ? -6.280 -8.083 8.725 1.00 90.38 87 GLU A CA 1
ATOM 673 C C . GLU A 1 87 ? -7.251 -8.612 9.793 1.00 90.38 87 GLU A C 1
ATOM 675 O O . GLU A 1 87 ? -6.862 -9.025 10.889 1.00 90.38 87 GLU A O 1
ATOM 680 N N . ILE A 1 88 ? -8.547 -8.646 9.468 1.00 87.38 88 ILE A N 1
ATOM 681 C CA . ILE A 1 88 ? -9.582 -9.166 10.366 1.00 87.38 88 ILE A CA 1
ATOM 682 C C . ILE A 1 88 ? -9.439 -10.684 10.504 1.00 87.38 88 ILE A C 1
ATOM 684 O O . ILE A 1 88 ? -9.537 -11.202 11.617 1.00 87.38 88 ILE A O 1
ATOM 688 N N . ALA A 1 89 ? -9.165 -11.388 9.404 1.00 87.94 89 ALA A N 1
ATOM 689 C CA . ALA A 1 89 ? -8.955 -12.833 9.419 1.00 87.94 89 ALA A CA 1
ATOM 690 C C . ALA A 1 89 ? -7.714 -13.229 10.240 1.00 87.94 89 ALA A C 1
ATOM 692 O O . ALA A 1 89 ? -7.769 -14.170 11.035 1.00 87.94 89 ALA A O 1
ATOM 693 N N . GLU A 1 90 ? -6.613 -12.488 10.103 1.00 89.00 90 GLU A N 1
ATOM 694 C CA . GLU A 1 90 ? -5.404 -12.677 10.909 1.00 89.00 90 GLU A CA 1
ATOM 695 C C . GLU A 1 90 ? -5.666 -12.406 12.391 1.00 89.00 90 GLU A C 1
ATOM 697 O O . GLU A 1 90 ? -5.262 -13.184 13.259 1.00 89.00 90 GLU A O 1
ATOM 702 N N . ARG A 1 91 ? -6.409 -11.339 12.696 1.00 89.25 91 ARG A N 1
ATOM 703 C CA . ARG A 1 91 ? -6.782 -10.987 14.068 1.00 89.25 91 ARG A CA 1
ATOM 704 C C . ARG A 1 91 ? -7.657 -12.056 14.726 1.00 89.25 91 ARG A C 1
ATOM 706 O O . ARG A 1 91 ? -7.450 -12.357 15.904 1.00 89.25 91 ARG A O 1
ATOM 713 N N . GLU A 1 92 ? -8.618 -12.620 13.994 1.00 89.94 92 GLU A N 1
ATOM 714 C CA . GLU A 1 92 ? -9.464 -13.727 14.461 1.00 89.94 92 GLU A CA 1
ATOM 715 C C . GLU A 1 92 ? -8.636 -14.994 14.700 1.00 89.94 92 GLU A C 1
ATOM 717 O O . GLU A 1 92 ? -8.701 -15.562 15.792 1.00 89.94 92 GLU A O 1
ATOM 722 N N . ARG A 1 93 ? -7.773 -15.374 13.746 1.00 88.38 93 ARG A N 1
ATOM 723 C CA . ARG A 1 93 ? -6.864 -16.521 13.896 1.00 88.38 93 ARG A CA 1
ATOM 724 C C . ARG A 1 93 ? -5.973 -16.376 15.131 1.00 88.38 93 ARG A C 1
ATOM 726 O O . ARG A 1 93 ? -5.903 -17.300 15.938 1.00 88.38 93 ARG A O 1
ATOM 733 N N . ALA A 1 94 ? -5.367 -15.208 15.337 1.00 89.19 94 ALA A N 1
ATOM 734 C CA . ALA A 1 94 ? -4.539 -14.943 16.511 1.00 89.19 94 ALA A CA 1
ATOM 735 C C . ALA A 1 94 ? -5.343 -14.990 17.824 1.00 89.19 94 ALA A C 1
ATOM 737 O O . ALA A 1 94 ? -4.834 -15.410 18.864 1.00 89.19 94 ALA A O 1
ATOM 738 N N . ALA A 1 95 ? -6.605 -14.550 17.816 1.00 91.00 95 ALA A N 1
ATOM 739 C CA . ALA A 1 95 ? -7.473 -14.645 18.988 1.00 91.00 95 ALA A CA 1
ATOM 740 C C . ALA A 1 95 ? -7.830 -16.099 19.325 1.00 91.00 95 ALA A C 1
ATOM 742 O O . ALA A 1 95 ? -7.841 -16.464 20.503 1.00 91.00 95 ALA A O 1
ATOM 743 N N . ASP A 1 96 ? -8.073 -16.924 18.310 1.00 88.62 96 ASP A N 1
ATOM 744 C CA . ASP A 1 96 ? -8.337 -18.347 18.486 1.00 88.62 96 ASP A CA 1
ATOM 745 C C . ASP A 1 96 ? -7.094 -19.101 18.954 1.00 88.62 96 ASP A C 1
ATOM 747 O O . ASP A 1 96 ? -7.191 -19.895 19.886 1.00 88.62 96 ASP A O 1
ATOM 751 N N . GLU A 1 97 ? -5.919 -18.805 18.398 1.00 84.44 97 GLU A N 1
ATOM 752 C CA . GLU A 1 97 ? -4.638 -19.346 18.866 1.00 84.44 97 GLU A CA 1
ATOM 753 C C . GLU A 1 97 ? -4.374 -19.017 20.338 1.00 84.44 97 GLU A C 1
ATOM 755 O O . GLU A 1 97 ? -3.969 -19.895 21.093 1.00 84.44 97 GLU A O 1
ATOM 760 N N . ARG A 1 98 ? -4.688 -17.793 20.782 1.00 84.00 98 ARG A N 1
ATOM 761 C CA . ARG A 1 98 ? -4.585 -17.414 22.202 1.00 84.00 98 ARG A CA 1
ATOM 762 C C . ARG A 1 98 ? -5.600 -18.122 23.098 1.00 84.00 98 ARG A C 1
ATOM 764 O O . ARG A 1 98 ? -5.318 -18.338 24.273 1.00 84.00 98 ARG A O 1
ATOM 771 N N . ARG A 1 99 ? -6.797 -18.429 22.585 1.00 84.69 99 ARG A N 1
ATOM 772 C CA . ARG A 1 99 ? -7.844 -19.128 23.350 1.00 84.69 99 ARG A CA 1
ATOM 773 C C . ARG A 1 99 ? -7.557 -20.622 23.465 1.00 84.69 99 ARG A C 1
ATOM 775 O O . ARG A 1 99 ? -8.011 -21.244 24.424 1.00 84.69 99 ARG A O 1
ATOM 782 N N . ARG A 1 100 ? -6.834 -21.206 22.504 1.00 80.88 100 ARG A N 1
ATOM 783 C CA . ARG A 1 100 ? -6.443 -22.618 22.548 1.00 80.88 100 ARG A CA 1
ATOM 784 C C . ARG A 1 100 ? -5.606 -22.859 23.811 1.00 80.88 100 ARG A C 1
ATOM 786 O O . ARG A 1 100 ? -4.530 -22.277 23.937 1.00 80.88 100 ARG A O 1
ATOM 793 N N . PRO A 1 101 ? -6.075 -23.692 24.759 1.00 76.00 101 PRO A N 1
ATOM 794 C CA . PRO A 1 101 ? -5.293 -24.000 25.943 1.00 76.00 101 PRO A CA 1
ATOM 795 C C . PRO A 1 101 ? -4.021 -24.723 25.502 1.00 76.00 101 PRO A C 1
ATOM 797 O O . PRO A 1 101 ? -4.082 -25.805 24.915 1.00 76.00 101 PRO A O 1
ATOM 800 N N . VAL A 1 102 ? -2.866 -24.125 25.790 1.00 64.12 102 VAL A N 1
ATOM 801 C CA . VAL A 1 102 ? -1.570 -24.788 25.641 1.00 64.12 102 VAL A CA 1
ATOM 802 C C . VAL A 1 102 ? -1.500 -25.822 26.756 1.00 64.12 102 VAL A C 1
ATOM 804 O O . VAL A 1 102 ? -1.104 -25.529 27.882 1.00 64.12 102 VAL A O 1
ATOM 807 N N . GLY A 1 103 ? -2.020 -27.019 26.487 1.00 57.66 103 GLY A N 1
ATOM 808 C CA . GLY A 1 103 ? -1.977 -28.107 27.449 1.00 57.66 103 GLY A CA 1
ATOM 809 C C . GLY A 1 103 ? -0.531 -28.352 27.867 1.00 57.66 103 GLY A C 1
ATOM 810 O O . GLY A 1 103 ? 0.342 -28.475 27.009 1.00 57.66 103 GLY A O 1
ATOM 811 N N . ASN A 1 104 ? -0.283 -28.467 29.175 1.00 54.00 104 ASN A N 1
ATOM 812 C CA . ASN A 1 104 ? 0.978 -28.969 29.723 1.00 54.00 104 ASN A CA 1
ATOM 813 C C . ASN A 1 104 ? 1.071 -30.485 29.479 1.00 54.00 104 ASN A C 1
ATOM 815 O O . ASN A 1 104 ? 1.075 -31.302 30.394 1.00 54.00 104 ASN A O 1
ATOM 819 N N . GLN A 1 105 ? 1.012 -30.863 28.211 1.00 50.34 105 GLN A N 1
ATOM 820 C CA . GLN A 1 105 ? 1.207 -32.213 27.737 1.00 50.34 105 GLN A CA 1
ATOM 821 C C . GLN A 1 105 ? 2.661 -32.272 27.283 1.00 50.34 105 GLN A C 1
ATOM 823 O O . GLN A 1 105 ? 3.095 -31.424 26.503 1.00 50.34 105 GLN A O 1
ATOM 828 N N . ALA A 1 106 ? 3.388 -33.326 27.646 1.00 52.31 106 ALA A N 1
ATOM 829 C CA . ALA A 1 106 ? 4.694 -33.663 27.062 1.00 52.31 106 ALA A CA 1
ATOM 830 C C . ALA A 1 106 ? 4.633 -33.951 25.534 1.00 52.31 106 ALA A C 1
ATOM 832 O O . ALA A 1 106 ? 5.549 -34.527 24.961 1.00 52.31 106 ALA A O 1
ATOM 833 N N . ARG A 1 107 ? 3.519 -33.594 24.880 1.00 49.31 107 ARG A N 1
ATOM 834 C CA . ARG A 1 107 ? 3.140 -33.824 23.484 1.00 49.31 107 ARG A CA 1
ATOM 835 C C . ARG A 1 107 ? 2.336 -32.636 22.925 1.00 49.31 107 ARG A C 1
ATOM 837 O O . ARG A 1 107 ? 1.426 -32.813 22.127 1.00 49.31 107 ARG A O 1
ATOM 844 N N . GLY A 1 108 ? 2.624 -31.416 23.381 1.00 47.94 108 GLY A N 1
ATOM 845 C CA . GLY A 1 108 ? 1.959 -30.175 22.956 1.00 47.94 108 GLY A CA 1
ATOM 846 C C . GLY A 1 108 ? 2.400 -29.631 21.589 1.00 47.94 108 GLY A C 1
ATOM 847 O O . GLY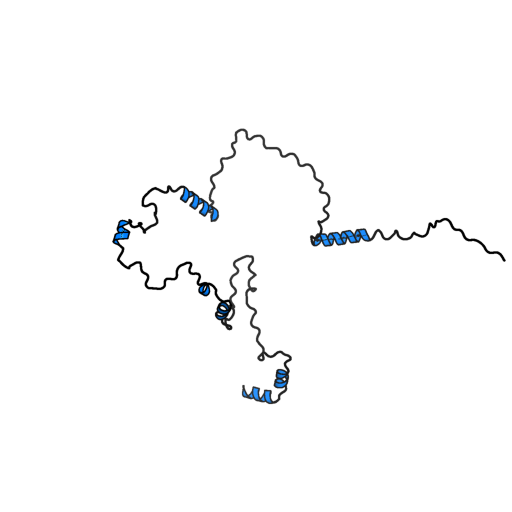 A 1 108 ? 2.465 -28.418 21.420 1.00 47.94 108 GLY A O 1
ATOM 848 N N . ARG A 1 109 ? 2.717 -30.502 20.625 1.00 52.75 109 ARG A N 1
ATOM 849 C CA . ARG A 1 109 ? 2.923 -30.132 19.218 1.00 52.75 109 ARG A CA 1
ATOM 850 C C . ARG A 1 109 ? 2.072 -31.040 18.344 1.00 52.75 109 ARG A C 1
ATOM 852 O O . ARG A 1 109 ? 2.519 -32.074 17.865 1.00 52.75 109 ARG A O 1
ATOM 859 N N . TYR A 1 110 ? 0.812 -30.668 18.173 1.00 47.72 110 TYR A N 1
ATOM 860 C CA . TYR A 1 110 ? -0.061 -31.320 17.204 1.00 47.72 110 TYR A CA 1
ATOM 861 C C . TYR A 1 110 ? 0.056 -30.611 15.857 1.00 47.72 110 TYR A C 1
ATOM 863 O O . TYR A 1 110 ? -0.883 -29.956 15.439 1.00 47.72 110 TYR A O 1
ATOM 871 N N . ASP A 1 111 ? 1.241 -30.730 15.257 1.00 51.94 111 ASP A N 1
ATOM 872 C CA . ASP A 1 111 ? 1.485 -30.784 13.804 1.00 51.94 111 ASP A CA 1
ATOM 873 C C . ASP A 1 111 ? 2.706 -31.686 13.489 1.00 51.94 111 ASP A C 1
ATOM 875 O O . ASP A 1 111 ? 3.146 -31.825 12.346 1.00 51.94 111 ASP A O 1
ATOM 879 N N . ASP A 1 112 ? 3.246 -32.368 14.506 1.00 52.22 112 ASP A N 1
ATOM 880 C CA . ASP A 1 112 ? 4.566 -32.962 14.449 1.00 52.22 112 ASP A CA 1
ATOM 881 C C . ASP A 1 112 ? 4.468 -34.484 14.306 1.00 52.22 112 ASP A C 1
ATOM 883 O O . ASP A 1 112 ? 4.412 -35.228 15.285 1.00 52.22 112 ASP A O 1
ATOM 887 N N . ASN A 1 113 ? 4.664 -34.964 13.076 1.00 52.50 113 ASN A N 1
ATOM 888 C CA . ASN A 1 113 ? 5.322 -36.262 12.844 1.00 52.50 113 ASN A CA 1
ATOM 889 C C . ASN A 1 113 ? 6.733 -36.328 13.481 1.00 52.50 113 ASN A C 1
ATOM 891 O O . ASN A 1 113 ? 7.422 -37.339 13.392 1.00 52.50 113 ASN A O 1
ATOM 895 N N . ASN A 1 114 ? 7.176 -35.247 14.123 1.00 56.00 114 ASN A N 1
ATOM 896 C CA . ASN A 1 114 ? 8.397 -35.126 14.885 1.00 56.00 114 ASN A CA 1
ATOM 897 C C . ASN A 1 114 ? 8.107 -35.312 16.382 1.00 56.00 114 ASN A C 1
ATOM 899 O O . ASN A 1 114 ? 8.189 -34.372 17.174 1.00 56.00 114 ASN A O 1
ATOM 903 N N . ALA A 1 115 ? 7.757 -36.537 16.782 1.00 64.56 115 ALA A N 1
ATOM 904 C CA . ALA A 1 115 ? 7.854 -36.901 18.188 1.00 64.56 115 ALA A CA 1
ATOM 905 C C . ALA A 1 115 ? 9.297 -36.618 18.630 1.00 64.56 115 ALA A C 1
ATOM 907 O O . ALA A 1 115 ? 10.233 -37.242 18.131 1.00 64.56 115 ALA A O 1
ATOM 908 N N . THR A 1 116 ? 9.492 -35.638 19.514 1.00 62.72 116 THR A N 1
ATOM 909 C CA . THR A 1 116 ? 10.822 -35.336 20.040 1.00 62.72 116 THR A CA 1
ATOM 910 C C . THR A 1 116 ? 11.338 -36.591 20.728 1.00 62.72 116 THR A C 1
ATOM 912 O O . THR A 1 116 ? 10.765 -37.011 21.736 1.00 62.72 116 THR A O 1
ATOM 915 N N . LEU A 1 117 ? 12.381 -37.199 20.161 1.00 70.94 117 LEU A N 1
ATOM 916 C CA . LEU A 1 117 ? 13.035 -38.368 20.738 1.00 70.94 117 LEU A CA 1
ATOM 917 C C . LEU A 1 117 ? 13.430 -38.051 22.180 1.00 70.94 117 LEU A C 1
ATOM 919 O O . LEU A 1 117 ? 13.946 -36.967 22.477 1.00 70.94 117 LEU A O 1
ATOM 923 N N . SER A 1 118 ? 13.179 -38.997 23.079 1.00 78.50 118 SER A N 1
ATOM 924 C CA . SER A 1 118 ? 13.655 -38.886 24.454 1.00 78.50 118 SER A CA 1
ATOM 925 C C . SER A 1 118 ? 15.184 -38.769 24.473 1.00 78.50 118 SER A C 1
ATOM 927 O O . SER A 1 118 ? 15.876 -39.228 23.560 1.00 78.50 118 SER A O 1
ATOM 929 N N . VAL A 1 119 ? 15.746 -38.157 25.521 1.00 76.94 119 VAL A N 1
ATOM 930 C CA . VAL A 1 119 ? 17.209 -38.021 25.663 1.00 76.94 119 VAL A CA 1
ATOM 931 C C . VAL A 1 119 ? 17.906 -39.384 25.556 1.00 76.94 119 VAL A C 1
ATOM 933 O O . VAL A 1 119 ? 19.003 -39.474 25.003 1.00 76.94 119 VAL A O 1
ATOM 936 N N . ASP A 1 120 ? 17.253 -40.446 26.025 1.00 80.81 120 ASP A N 1
ATOM 937 C CA . ASP A 1 120 ? 17.783 -41.805 25.981 1.00 80.81 120 ASP A CA 1
ATOM 938 C C . ASP A 1 120 ? 17.721 -42.418 24.573 1.00 80.81 120 ASP A C 1
ATOM 940 O O . ASP A 1 120 ? 18.701 -43.020 24.134 1.00 80.81 120 ASP A O 1
ATOM 944 N N . GLU A 1 121 ? 16.658 -42.178 23.799 1.00 79.69 121 GLU A N 1
ATOM 945 C CA . GLU A 1 121 ? 16.619 -42.551 22.375 1.00 79.69 121 GLU A CA 1
ATOM 946 C C . GLU A 1 121 ? 17.662 -41.791 21.545 1.00 79.69 121 GLU A C 1
ATOM 948 O O . GLU A 1 121 ? 18.339 -42.383 20.702 1.00 79.69 121 GLU A O 1
ATOM 953 N N . ILE A 1 122 ? 17.858 -40.496 21.822 1.00 80.69 122 ILE A N 1
ATOM 954 C CA . ILE A 1 122 ? 18.896 -39.679 21.174 1.00 80.69 122 ILE A CA 1
ATOM 955 C C . ILE A 1 122 ? 20.287 -40.246 21.462 1.00 80.69 122 ILE A C 1
ATOM 957 O O . ILE A 1 122 ? 21.145 -40.248 20.580 1.00 80.69 122 ILE A O 1
ATOM 961 N N . ARG A 1 123 ? 20.543 -40.702 22.693 1.00 78.06 123 ARG A N 1
ATOM 962 C CA . ARG A 1 123 ? 21.828 -41.308 23.069 1.00 78.06 123 ARG A CA 1
ATOM 963 C C . ARG A 1 123 ? 22.040 -42.652 22.379 1.00 78.06 123 ARG A C 1
ATOM 965 O O . ARG A 1 123 ? 23.139 -42.892 21.889 1.00 78.06 123 ARG A O 1
ATOM 972 N N . ASN A 1 124 ? 20.999 -43.477 22.285 1.00 80.50 124 ASN A N 1
ATOM 973 C CA . ASN A 1 124 ? 21.071 -44.798 21.658 1.00 80.50 124 ASN A CA 1
ATOM 974 C C . ASN A 1 124 ? 21.332 -44.730 20.136 1.00 80.50 124 ASN A C 1
ATOM 976 O O . ASN A 1 124 ? 21.936 -45.631 19.563 1.00 80.50 124 ASN A O 1
ATOM 980 N N . GLY A 1 125 ? 20.925 -43.641 19.473 1.00 73.56 125 GLY A N 1
ATOM 981 C CA . GLY A 1 125 ? 21.148 -43.429 18.038 1.00 73.56 125 GLY A CA 1
ATOM 982 C C . GLY A 1 125 ? 22.528 -42.877 17.642 1.00 73.56 125 GLY A C 1
ATOM 983 O O . GLY A 1 125 ? 22.832 -42.811 16.449 1.00 73.56 125 GLY A O 1
ATOM 984 N N . ARG A 1 126 ? 23.382 -42.456 18.588 1.00 74.00 126 ARG A N 1
ATOM 985 C CA . ARG A 1 126 ? 24.684 -41.841 18.259 1.00 74.00 126 ARG A CA 1
ATOM 986 C C . ARG A 1 126 ? 25.757 -42.900 17.995 1.00 74.00 126 ARG A C 1
ATOM 988 O O . ARG A 1 126 ? 26.209 -43.581 18.908 1.00 74.00 126 ARG A O 1
ATOM 995 N N . ARG A 1 127 ? 26.236 -42.977 16.748 1.00 73.81 127 ARG A N 1
ATOM 996 C CA . ARG A 1 127 ? 27.478 -43.686 16.386 1.00 73.81 127 ARG A CA 1
ATOM 997 C C . ARG A 1 127 ? 28.690 -42.779 16.625 1.00 73.81 127 ARG A C 1
ATOM 999 O O . ARG A 1 127 ? 28.634 -41.584 16.329 1.00 73.81 127 ARG A O 1
ATOM 1006 N N . ALA A 1 128 ? 29.788 -43.335 17.139 1.00 67.25 128 ALA A N 1
ATOM 1007 C CA . ALA A 1 128 ? 31.037 -42.594 17.322 1.00 67.25 128 ALA A CA 1
ATOM 1008 C C . ALA A 1 128 ? 31.527 -42.036 15.969 1.00 67.25 128 ALA A C 1
ATOM 1010 O O . ALA A 1 128 ? 31.702 -42.794 15.020 1.00 67.25 128 ALA A O 1
ATOM 1011 N N . GLY A 1 129 ? 31.697 -40.710 15.876 1.00 67.00 129 GLY A N 1
ATOM 1012 C CA . GLY A 1 129 ? 32.150 -40.010 14.663 1.00 67.00 129 GLY A CA 1
ATOM 1013 C C . GLY A 1 129 ? 31.051 -39.411 13.771 1.00 67.00 129 GLY A C 1
ATOM 1014 O O . GLY A 1 129 ? 31.374 -38.653 12.866 1.00 67.00 129 GLY A O 1
ATOM 1015 N N . ALA A 1 130 ? 29.762 -39.657 14.040 1.00 65.19 130 ALA A N 1
ATOM 1016 C CA . ALA A 1 130 ? 28.656 -39.195 13.183 1.00 65.19 130 ALA A CA 1
ATOM 1017 C C . ALA A 1 130 ? 28.410 -37.668 13.177 1.00 65.19 130 ALA A C 1
ATOM 1019 O O . ALA A 1 130 ? 27.607 -37.184 12.388 1.00 65.19 130 ALA A O 1
ATOM 1020 N N . SER A 1 131 ? 29.072 -36.905 14.052 1.00 62.88 131 SER A N 1
ATOM 1021 C CA . SER A 1 131 ? 28.960 -35.439 14.132 1.00 62.88 131 SER A CA 1
ATOM 1022 C C . SER A 1 131 ? 30.193 -34.698 13.608 1.00 62.88 131 SER A C 1
ATOM 1024 O O . SER A 1 131 ? 30.301 -33.492 13.811 1.00 62.88 131 SER A O 1
ATOM 1026 N N . VAL A 1 132 ? 31.154 -35.407 13.008 1.00 63.66 132 VAL A N 1
ATOM 1027 C CA . VAL A 1 132 ? 32.346 -34.796 12.413 1.00 63.66 132 VAL A CA 1
ATOM 1028 C C . VAL A 1 132 ? 32.077 -34.628 10.924 1.00 63.66 132 VAL A C 1
ATOM 1030 O O . VAL A 1 132 ? 32.120 -35.597 10.171 1.00 63.66 132 VAL A O 1
ATOM 1033 N N . THR A 1 133 ? 31.759 -33.406 10.500 1.00 60.78 133 THR A N 1
ATOM 1034 C CA . THR A 1 133 ? 31.673 -33.075 9.079 1.00 60.78 133 THR A CA 1
ATOM 1035 C C . THR A 1 133 ? 33.091 -33.062 8.508 1.00 60.78 133 THR A C 1
ATOM 1037 O O . THR A 1 133 ? 33.968 -32.341 8.977 1.00 60.78 133 THR A O 1
ATOM 1040 N N . THR A 1 134 ? 33.359 -33.942 7.544 1.00 63.25 134 THR A N 1
ATOM 1041 C CA . THR A 1 134 ? 34.663 -34.043 6.859 1.00 63.25 134 THR A CA 1
ATOM 1042 C C . THR A 1 134 ? 34.794 -33.062 5.696 1.00 63.25 134 THR A C 1
ATOM 1044 O O . THR A 1 134 ? 35.843 -32.990 5.063 1.00 63.25 134 THR A O 1
ATOM 1047 N N . GLU A 1 135 ? 33.730 -32.319 5.407 1.00 64.88 135 GLU A N 1
ATOM 1048 C CA . GLU A 1 135 ? 33.647 -31.339 4.332 1.00 64.88 135 GLU A CA 1
ATOM 1049 C C . GLU A 1 135 ? 33.562 -29.930 4.930 1.00 64.88 135 GLU A C 1
ATOM 1051 O O . GLU A 1 135 ? 33.009 -29.738 6.015 1.00 64.88 135 GLU A O 1
ATOM 1056 N N . ALA A 1 136 ? 34.156 -28.947 4.250 1.00 61.28 136 ALA A N 1
ATOM 1057 C CA . ALA A 1 136 ? 34.178 -27.561 4.702 1.00 61.28 136 ALA A CA 1
ATOM 1058 C C . ALA A 1 136 ? 32.760 -26.967 4.656 1.00 61.28 136 ALA A C 1
ATOM 1060 O O . ALA A 1 136 ? 32.321 -26.432 3.641 1.00 61.28 136 ALA A O 1
ATOM 1061 N N . GLU A 1 137 ? 32.020 -27.093 5.754 1.00 60.75 137 GLU A N 1
ATOM 1062 C CA . GLU A 1 137 ? 30.654 -26.592 5.842 1.00 60.75 137 GLU A CA 1
ATOM 1063 C C . GLU A 1 137 ? 30.640 -25.068 6.005 1.00 60.75 137 GLU A C 1
ATOM 1065 O O . GLU A 1 137 ? 31.212 -24.501 6.943 1.00 60.75 137 GLU A O 1
ATOM 1070 N N . ARG A 1 138 ? 29.962 -24.395 5.071 1.00 59.72 138 ARG A N 1
ATOM 1071 C CA . ARG A 1 138 ? 29.739 -22.949 5.100 1.00 59.72 138 ARG A CA 1
ATOM 1072 C C . ARG A 1 138 ? 28.777 -22.623 6.240 1.00 59.72 138 ARG A C 1
ATOM 1074 O O . ARG A 1 138 ? 27.589 -22.930 6.174 1.00 59.72 138 ARG A O 1
ATOM 1081 N N . LYS A 1 139 ? 29.287 -22.010 7.307 1.00 65.31 139 LYS A N 1
ATOM 1082 C CA . LYS A 1 139 ? 28.468 -21.643 8.466 1.00 65.31 139 LYS A CA 1
ATOM 1083 C C . LYS A 1 139 ? 27.573 -20.444 8.128 1.00 65.31 139 LYS A C 1
ATOM 1085 O O . LYS A 1 139 ? 28.087 -19.440 7.633 1.00 65.31 139 LYS A O 1
ATOM 1090 N N . PRO A 1 140 ? 26.264 -20.478 8.435 1.00 55.75 140 PRO A N 1
ATOM 1091 C CA . PRO A 1 140 ? 25.436 -19.281 8.359 1.00 55.75 140 PRO A CA 1
ATOM 1092 C C . PRO A 1 140 ? 25.990 -18.237 9.342 1.00 55.75 140 PRO A C 1
ATOM 1094 O O . PRO A 1 140 ? 25.998 -18.459 10.552 1.00 55.75 140 PRO A O 1
ATOM 1097 N N . GLY A 1 141 ? 26.518 -17.133 8.806 1.00 60.28 141 GLY A N 1
ATOM 1098 C CA . GLY A 1 141 ? 27.259 -16.108 9.557 1.00 60.28 141 GLY A CA 1
ATOM 1099 C C . GLY A 1 141 ? 28.737 -15.975 9.174 1.00 60.28 141 GLY A C 1
ATOM 1100 O O . GLY A 1 141 ? 29.404 -15.075 9.676 1.00 60.28 141 GLY A O 1
ATOM 1101 N N . ASP A 1 142 ? 29.244 -16.826 8.279 1.00 64.00 142 ASP A N 1
ATOM 1102 C CA . ASP A 1 142 ? 30.559 -16.645 7.669 1.00 64.00 142 ASP A CA 1
ATOM 1103 C C . ASP A 1 142 ? 30.561 -15.376 6.796 1.00 64.00 142 ASP A C 1
ATOM 1105 O O . ASP A 1 142 ? 29.787 -1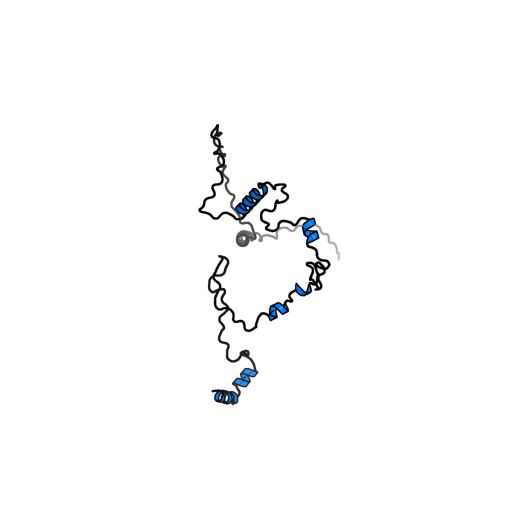5.243 5.847 1.00 64.00 142 ASP A O 1
ATOM 1109 N N . THR A 1 143 ? 31.393 -14.397 7.156 1.00 60.88 143 THR A N 1
ATOM 1110 C CA . THR A 1 143 ? 31.410 -13.042 6.578 1.00 60.88 143 THR A CA 1
ATOM 1111 C C . THR A 1 143 ? 32.201 -12.955 5.276 1.00 60.88 143 THR A C 1
ATOM 1113 O O . THR A 1 143 ? 32.716 -11.887 4.941 1.00 60.88 143 THR A O 1
ATOM 1116 N N . ASN A 1 144 ? 32.299 -14.055 4.533 1.00 63.81 144 ASN A N 1
ATOM 1117 C CA . ASN A 1 144 ? 32.783 -14.053 3.159 1.00 63.81 144 ASN A CA 1
ATOM 1118 C C . ASN A 1 144 ? 31.729 -13.351 2.283 1.00 63.81 144 ASN A C 1
ATOM 1120 O O . ASN A 1 144 ? 30.877 -13.975 1.654 1.00 63.81 144 ASN A O 1
ATOM 1124 N N . ARG A 1 145 ? 31.749 -12.011 2.324 1.00 57.38 145 ARG A N 1
ATOM 1125 C CA . ARG A 1 145 ? 30.861 -11.099 1.580 1.00 57.38 145 ARG A CA 1
ATOM 1126 C C . ARG A 1 145 ? 31.068 -11.165 0.068 1.00 57.38 145 ARG A C 1
ATOM 1128 O O . ARG A 1 145 ? 30.249 -10.624 -0.666 1.00 57.38 145 ARG A O 1
ATOM 1135 N N . ASP A 1 146 ? 32.126 -11.826 -0.383 1.00 61.09 146 ASP A N 1
ATOM 1136 C CA . ASP A 1 146 ? 32.495 -11.891 -1.796 1.00 61.09 146 ASP A CA 1
ATOM 1137 C C . ASP A 1 146 ? 31.427 -12.605 -2.646 1.00 61.09 146 ASP A C 1
ATOM 1139 O O . ASP A 1 146 ? 31.253 -12.265 -3.811 1.00 61.09 146 ASP A O 1
ATOM 1143 N N . ASP A 1 147 ? 30.627 -13.498 -2.049 1.00 61.78 147 ASP A N 1
ATOM 1144 C CA . ASP A 1 147 ? 29.537 -14.197 -2.748 1.00 61.78 147 ASP A CA 1
ATOM 1145 C C . ASP A 1 147 ? 28.189 -13.453 -2.704 1.00 61.78 147 ASP A C 1
ATOM 1147 O O . ASP A 1 147 ? 27.292 -13.763 -3.488 1.00 61.78 147 ASP A O 1
ATOM 1151 N N . SER A 1 148 ? 28.004 -12.487 -1.792 1.00 63.22 148 SER A N 1
ATOM 1152 C CA . SER A 1 148 ? 26.739 -11.738 -1.665 1.00 63.22 148 SER A CA 1
ATOM 1153 C C . SER A 1 148 ? 26.753 -10.386 -2.372 1.00 63.22 148 SER A C 1
ATOM 1155 O O . SER A 1 148 ? 25.698 -9.780 -2.578 1.00 63.22 148 SER A O 1
ATOM 1157 N N . LEU A 1 149 ? 27.932 -9.913 -2.771 1.00 70.25 149 LEU A N 1
ATOM 1158 C CA . LEU A 1 149 ? 28.106 -8.668 -3.502 1.00 70.25 149 LEU A CA 1
ATOM 1159 C C . LEU A 1 149 ? 28.200 -8.967 -5.000 1.00 70.25 149 LEU A C 1
ATOM 1161 O O . LEU A 1 149 ? 29.289 -9.095 -5.553 1.00 70.25 149 LEU A O 1
ATOM 1165 N N . LEU A 1 150 ? 27.049 -9.056 -5.676 1.00 72.88 150 LEU A N 1
ATOM 1166 C CA . LEU A 1 150 ? 27.039 -9.057 -7.141 1.00 72.88 150 LEU A CA 1
ATOM 1167 C C . LEU A 1 150 ? 27.708 -7.774 -7.647 1.00 72.88 150 LEU A C 1
ATOM 1169 O O . LEU A 1 150 ? 27.286 -6.664 -7.304 1.00 72.88 150 LEU A O 1
ATOM 1173 N N . SER A 1 151 ? 28.728 -7.919 -8.494 1.00 77.88 151 SER A N 1
ATOM 1174 C CA . SER A 1 151 ? 29.351 -6.766 -9.129 1.00 77.88 151 SER A CA 1
ATOM 1175 C C . SER A 1 151 ? 28.393 -6.167 -10.175 1.00 77.88 151 SER A C 1
ATOM 1177 O O . SER A 1 151 ? 27.711 -6.899 -10.902 1.00 77.88 151 SER A O 1
ATOM 1179 N N . PRO A 1 152 ? 28.328 -4.831 -10.307 1.00 76.50 152 PRO A N 1
ATOM 1180 C CA . PRO A 1 152 ? 27.466 -4.187 -11.300 1.00 76.50 152 PRO A CA 1
ATOM 1181 C C . PRO A 1 152 ? 27.838 -4.570 -12.742 1.00 76.50 152 PRO A C 1
ATOM 1183 O O . PRO A 1 152 ? 26.997 -4.520 -13.638 1.00 76.50 152 PRO A O 1
ATOM 1186 N N . PHE A 1 153 ? 29.084 -4.990 -12.973 1.00 78.50 153 PHE A N 1
ATOM 1187 C CA . PHE A 1 153 ? 29.553 -5.445 -14.279 1.00 78.50 153 PHE A CA 1
ATOM 1188 C C . PHE A 1 153 ? 29.093 -6.869 -14.612 1.00 78.50 153 PHE A C 1
ATOM 1190 O O . PHE A 1 153 ? 28.794 -7.146 -15.774 1.00 78.50 153 PHE A O 1
ATOM 1197 N N . ASP A 1 154 ? 28.941 -7.745 -13.616 1.00 79.44 154 ASP A N 1
ATOM 1198 C CA . ASP A 1 154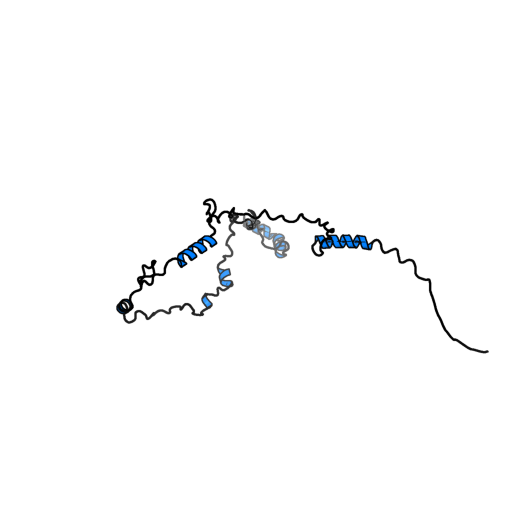 ? 28.383 -9.086 -13.828 1.00 79.44 154 ASP A CA 1
ATOM 1199 C C . ASP A 1 154 ? 26.893 -9.030 -14.191 1.00 79.44 154 ASP A C 1
ATOM 1201 O O . ASP A 1 154 ? 26.434 -9.792 -15.043 1.00 79.44 154 ASP A O 1
ATOM 1205 N N . LEU A 1 155 ? 26.154 -8.054 -13.646 1.00 77.81 155 LEU A N 1
ATOM 1206 C CA . LEU A 1 155 ? 24.769 -7.773 -14.049 1.00 77.81 155 LEU A CA 1
ATOM 1207 C C . LEU A 1 155 ? 24.666 -7.345 -15.521 1.00 77.81 155 LEU A C 1
ATOM 1209 O O . LEU A 1 155 ? 23.709 -7.700 -16.212 1.00 77.81 155 LEU A O 1
ATOM 1213 N N . LEU A 1 156 ? 25.656 -6.601 -16.020 1.00 78.62 156 LEU A N 1
ATOM 1214 C CA . LEU A 1 156 ? 25.681 -6.139 -17.407 1.00 78.62 156 LEU A CA 1
ATOM 1215 C C . LEU A 1 156 ? 26.071 -7.258 -18.384 1.00 78.62 156 LEU A C 1
ATOM 1217 O O . LEU A 1 156 ? 25.568 -7.300 -19.506 1.00 78.62 156 LEU A O 1
ATOM 1221 N N . LYS A 1 157 ? 26.908 -8.206 -17.948 1.00 76.81 157 LYS A N 1
ATOM 1222 C CA . LYS A 1 157 ? 27.380 -9.337 -18.762 1.00 76.81 157 LYS A CA 1
ATOM 1223 C C . LYS A 1 157 ? 26.259 -10.305 -19.166 1.00 76.81 157 LYS A C 1
ATOM 1225 O O . LYS A 1 157 ? 26.353 -10.936 -20.216 1.00 76.81 157 LYS A O 1
ATOM 1230 N N . GLY A 1 158 ? 25.187 -10.396 -18.375 1.00 65.88 158 GLY A N 1
ATOM 1231 C CA . GLY A 1 158 ? 24.015 -11.229 -18.678 1.00 65.88 158 GLY A CA 1
ATOM 1232 C C . GLY A 1 158 ? 23.061 -10.644 -19.727 1.00 65.88 158 GLY A C 1
ATOM 1233 O O . GLY A 1 158 ? 22.202 -11.358 -20.245 1.00 65.88 158 GLY A O 1
ATOM 1234 N N . LYS A 1 159 ? 23.194 -9.357 -20.075 1.00 64.56 159 LYS A N 1
ATOM 1235 C CA . LYS A 1 159 ? 22.311 -8.694 -21.038 1.00 64.56 159 LYS A CA 1
ATOM 1236 C C . LYS A 1 159 ? 22.949 -8.734 -22.420 1.00 64.56 159 LYS A C 1
ATOM 1238 O O . LYS A 1 159 ? 23.759 -7.882 -22.773 1.00 64.56 159 LYS A O 1
ATOM 1243 N N . SER A 1 160 ? 22.605 -9.759 -23.199 1.00 62.91 160 SER A N 1
ATOM 1244 C CA . SER A 1 160 ? 23.083 -9.863 -24.579 1.00 62.91 160 SER A CA 1
ATOM 1245 C C . SER A 1 160 ? 22.705 -8.598 -25.365 1.00 62.91 160 SER A C 1
ATOM 1247 O O . SER A 1 160 ? 21.554 -8.162 -25.358 1.00 62.91 160 SER A O 1
ATOM 1249 N N . ALA A 1 161 ? 23.682 -7.999 -26.049 1.00 60.94 161 ALA A N 1
ATOM 1250 C CA . ALA A 1 161 ? 23.507 -6.772 -26.836 1.00 60.94 161 ALA A CA 1
ATOM 1251 C C . ALA A 1 161 ? 22.538 -6.931 -28.030 1.00 60.94 161 ALA A C 1
ATOM 1253 O O . ALA A 1 161 ? 22.207 -5.951 -28.690 1.00 60.94 161 ALA A O 1
ATOM 1254 N N . ASN A 1 162 ? 22.080 -8.161 -28.286 1.00 59.03 162 ASN A N 1
ATOM 1255 C CA . ASN A 1 162 ? 21.183 -8.537 -29.375 1.00 59.03 162 ASN A CA 1
ATOM 1256 C C . ASN A 1 162 ? 19.824 -9.060 -28.878 1.00 59.03 162 ASN A C 1
ATOM 1258 O O . ASN A 1 162 ? 19.088 -9.652 -29.662 1.00 59.03 162 ASN A O 1
ATOM 1262 N N . ALA A 1 163 ? 19.486 -8.881 -27.596 1.00 64.62 163 ALA A N 1
ATOM 1263 C CA . ALA A 1 163 ? 18.142 -9.182 -27.117 1.00 64.62 163 ALA A CA 1
ATOM 1264 C C . ALA A 1 163 ? 17.158 -8.202 -27.771 1.00 64.62 163 ALA A C 1
ATOM 1266 O O . ALA A 1 163 ? 17.113 -7.022 -27.411 1.00 64.62 163 ALA A O 1
ATOM 1267 N N . GLU A 1 164 ? 16.411 -8.678 -28.767 1.00 68.38 164 GLU A N 1
ATOM 1268 C CA . GLU A 1 164 ? 15.356 -7.877 -29.371 1.00 68.38 164 GLU A CA 1
ATOM 1269 C C . GLU A 1 164 ? 14.305 -7.555 -28.299 1.00 68.38 164 GLU A C 1
ATOM 1271 O O . GLU A 1 164 ? 13.907 -8.451 -27.544 1.00 68.38 164 GLU A O 1
ATOM 1276 N N . PRO A 1 165 ? 13.898 -6.280 -28.162 1.00 70.00 165 PRO A N 1
ATOM 1277 C CA . PRO A 1 165 ? 12.832 -5.932 -27.240 1.00 70.00 165 PRO A CA 1
ATOM 1278 C C . PRO A 1 165 ? 11.571 -6.694 -27.652 1.00 70.00 165 PRO A C 1
ATOM 1280 O O . PRO A 1 165 ? 11.267 -6.803 -28.837 1.00 70.00 165 PRO A O 1
ATOM 1283 N N . SER A 1 166 ? 10.840 -7.237 -26.681 1.00 68.56 166 SER A N 1
ATOM 1284 C CA . SER A 1 166 ? 9.576 -7.913 -26.959 1.00 68.56 166 SER A CA 1
ATOM 1285 C C . SER A 1 166 ? 8.588 -6.931 -27.595 1.00 68.56 166 SER A C 1
ATOM 1287 O O . SER A 1 166 ? 8.253 -5.917 -26.982 1.00 68.56 166 SER A O 1
ATOM 1289 N N . ASP A 1 167 ? 8.087 -7.252 -28.788 1.00 71.75 167 ASP A N 1
ATOM 1290 C CA . ASP A 1 167 ? 7.067 -6.447 -29.480 1.00 71.75 167 ASP A CA 1
ATOM 1291 C C . ASP A 1 167 ? 5.690 -6.502 -28.793 1.00 71.75 167 ASP A C 1
ATOM 1293 O O . ASP A 1 167 ? 4.820 -5.657 -29.027 1.00 71.75 167 ASP A O 1
ATOM 1297 N N . VAL A 1 168 ? 5.483 -7.501 -27.929 1.00 80.69 168 VAL A N 1
ATOM 1298 C CA . VAL A 1 168 ? 4.235 -7.702 -27.193 1.00 80.69 168 VAL A CA 1
ATOM 1299 C C . VAL A 1 168 ? 4.229 -6.824 -25.948 1.00 80.69 168 VAL A C 1
ATOM 1301 O O . VAL A 1 168 ? 5.028 -7.007 -25.030 1.00 80.69 168 VAL A O 1
ATOM 1304 N N . GLU A 1 169 ? 3.298 -5.875 -25.921 1.00 82.12 169 GLU A N 1
ATOM 1305 C CA . GLU A 1 169 ? 3.065 -5.033 -24.756 1.00 82.12 169 GLU A CA 1
ATOM 1306 C C . GLU A 1 169 ? 2.426 -5.843 -23.614 1.00 82.12 169 GLU A C 1
ATOM 1308 O O . GLU A 1 169 ? 1.451 -6.566 -23.846 1.00 82.12 169 GLU A O 1
ATOM 1313 N N . PRO A 1 170 ? 2.931 -5.714 -22.373 1.00 83.81 170 PRO A N 1
ATOM 1314 C CA . PRO A 1 170 ? 2.279 -6.287 -21.205 1.00 83.81 170 PRO A CA 1
ATOM 1315 C C . PRO A 1 170 ? 0.877 -5.703 -21.012 1.00 83.81 170 PRO A C 1
ATOM 1317 O O . PRO A 1 170 ? 0.688 -4.487 -21.101 1.00 83.81 170 PRO A O 1
ATOM 1320 N N . ALA A 1 171 ? -0.093 -6.561 -20.692 1.00 84.44 171 ALA A N 1
ATOM 1321 C CA . ALA A 1 171 ? -1.450 -6.125 -20.391 1.00 84.44 171 ALA A CA 1
ATOM 1322 C C . ALA A 1 171 ? -1.462 -5.121 -19.226 1.00 84.44 171 ALA A C 1
ATOM 1324 O O . ALA A 1 171 ? -0.672 -5.207 -18.284 1.00 84.44 171 ALA A O 1
ATOM 1325 N N . ARG A 1 172 ? -2.366 -4.147 -19.312 1.00 89.44 172 ARG A N 1
ATOM 1326 C CA . ARG A 1 172 ? -2.531 -3.109 -18.298 1.00 89.44 172 ARG A CA 1
ATOM 1327 C C . ARG A 1 172 ? -3.216 -3.685 -17.061 1.00 89.44 172 ARG A C 1
ATOM 1329 O O . ARG A 1 172 ? -4.351 -4.138 -17.178 1.00 89.44 172 ARG A O 1
ATOM 1336 N N . ASP A 1 173 ? -2.559 -3.598 -15.905 1.00 89.94 173 ASP A N 1
ATOM 1337 C CA . ASP A 1 173 ? -3.054 -4.214 -14.663 1.00 89.94 173 ASP A CA 1
ATOM 1338 C C . ASP A 1 173 ? -3.628 -3.176 -13.679 1.00 89.94 173 ASP A C 1
ATOM 1340 O O . ASP A 1 173 ? -4.660 -3.395 -13.050 1.00 89.94 173 ASP A O 1
ATOM 1344 N N . VAL A 1 174 ? -3.024 -1.982 -13.599 1.00 93.38 174 VAL A N 1
ATOM 1345 C CA . VAL A 1 174 ? -3.446 -0.916 -12.666 1.00 93.38 174 VAL A CA 1
ATOM 1346 C C . VAL A 1 174 ? -3.838 0.388 -13.365 1.00 93.38 174 VAL A C 1
ATOM 1348 O O . VAL A 1 174 ? -3.471 0.650 -14.507 1.00 93.38 174 VAL A O 1
ATOM 1351 N N . LEU A 1 175 ? -4.597 1.253 -12.677 1.00 88.75 175 LEU A N 1
ATOM 1352 C CA . LEU A 1 175 ? -5.057 2.525 -13.255 1.00 88.75 175 LEU A CA 1
ATOM 1353 C C . LEU A 1 175 ? -3.907 3.504 -13.542 1.00 88.75 175 LEU A C 1
ATOM 1355 O O . LEU A 1 175 ? -4.009 4.302 -14.471 1.00 88.75 175 LEU A O 1
ATOM 1359 N N . THR A 1 176 ? -2.825 3.403 -12.767 1.00 92.19 176 THR A N 1
ATOM 1360 C CA . THR A 1 176 ? -1.589 4.185 -12.914 1.00 92.19 176 THR A CA 1
ATOM 1361 C C . THR A 1 176 ? -0.708 3.710 -14.060 1.00 92.19 176 THR A C 1
ATOM 1363 O O . THR A 1 176 ? 0.210 4.427 -14.455 1.00 92.19 176 THR A O 1
ATOM 1366 N N . ASP A 1 177 ? -0.961 2.512 -14.589 1.00 89.31 177 ASP A N 1
ATOM 1367 C CA . ASP A 1 177 ? -0.239 2.031 -15.751 1.00 89.31 177 ASP A CA 1
ATOM 1368 C C . ASP A 1 177 ? -0.636 2.859 -16.974 1.00 89.31 177 ASP A C 1
ATOM 1370 O O . ASP A 1 177 ? -1.826 3.169 -17.156 1.00 89.31 177 ASP A O 1
ATOM 1374 N N . PRO A 1 178 ? 0.343 3.198 -17.829 1.00 89.62 178 PRO A N 1
ATOM 1375 C CA . PRO A 1 178 ? 0.064 3.934 -19.040 1.00 89.62 178 PRO A CA 1
ATOM 1376 C C . PRO A 1 178 ? -0.931 3.155 -19.920 1.00 89.62 178 PRO A C 1
ATOM 1378 O O . PRO A 1 178 ? -1.005 1.922 -19.846 1.00 89.62 178 PRO A O 1
ATOM 1381 N N . PRO A 1 179 ? -1.715 3.864 -20.748 1.00 86.12 179 PRO A N 1
ATOM 1382 C CA . PRO A 1 179 ? -2.619 3.233 -21.700 1.00 86.12 179 PRO A CA 1
ATOM 1383 C C . PRO A 1 179 ? -1.881 2.286 -22.654 1.00 86.12 179 PRO A C 1
ATOM 1385 O O . PRO A 1 179 ? -0.672 2.403 -22.861 1.00 86.12 179 PRO A O 1
ATOM 1388 N N . THR A 1 180 ? -2.626 1.377 -23.280 1.00 85.06 180 THR A N 1
ATOM 1389 C CA . THR A 1 180 ? -2.093 0.469 -24.304 1.00 85.06 180 THR A CA 1
ATOM 1390 C C . THR A 1 180 ? -1.445 1.257 -25.448 1.00 85.06 180 THR A C 1
ATOM 1392 O O . THR A 1 180 ? -2.041 2.202 -25.966 1.00 85.06 180 THR A O 1
ATOM 1395 N N . GLY A 1 181 ? -0.245 0.861 -25.847 1.00 83.19 181 GLY A N 1
ATOM 1396 C CA . GLY A 1 181 ? 0.583 1.405 -26.920 1.00 83.19 181 GLY A CA 1
ATOM 1397 C C . GLY A 1 181 ? 1.798 2.179 -26.409 1.00 83.19 181 GLY A C 1
ATOM 1398 O O . GLY A 1 181 ? 2.737 2.421 -27.163 1.00 83.19 181 GLY A O 1
ATOM 1399 N N . TYR A 1 182 ? 1.810 2.557 -25.130 1.00 85.38 182 TYR A N 1
ATOM 1400 C CA . TYR A 1 182 ? 2.847 3.418 -24.557 1.00 85.38 182 TYR A CA 1
ATOM 1401 C C . TYR A 1 182 ? 4.023 2.647 -23.958 1.00 85.38 182 TYR A C 1
ATOM 1403 O O . TYR A 1 182 ? 5.070 3.242 -23.706 1.00 85.38 182 TYR A O 1
ATOM 1411 N N . ARG A 1 183 ? 3.882 1.336 -23.728 1.00 84.19 183 ARG A N 1
ATOM 1412 C CA . ARG A 1 183 ? 4.987 0.486 -23.251 1.00 84.19 183 ARG A CA 1
ATOM 1413 C C . ARG A 1 183 ? 5.744 -0.204 -24.387 1.00 84.19 183 ARG A C 1
ATOM 1415 O O . ARG A 1 183 ? 6.680 -0.952 -24.117 1.00 84.19 183 ARG A O 1
ATOM 1422 N N . GLN A 1 184 ? 5.360 0.027 -25.643 1.00 79.75 184 GLN A N 1
ATOM 1423 C CA . GLN A 1 184 ? 6.062 -0.536 -26.793 1.00 79.75 184 GLN A CA 1
ATOM 1424 C C . GLN A 1 184 ? 7.405 0.167 -27.008 1.00 79.75 184 GLN A C 1
ATOM 1426 O O . GLN A 1 184 ? 7.517 1.389 -26.897 1.00 79.75 184 GLN A O 1
ATOM 1431 N N . SER A 1 185 ? 8.435 -0.613 -27.342 1.00 76.69 185 SER A N 1
ATOM 1432 C CA . SER A 1 185 ? 9.699 -0.033 -27.791 1.00 76.69 185 SER A CA 1
ATOM 1433 C C . SER A 1 185 ? 9.482 0.737 -29.105 1.00 76.69 185 SER A C 1
ATOM 1435 O O . SER A 1 185 ? 8.614 0.361 -29.901 1.00 76.69 185 SER A O 1
ATOM 1437 N N . PRO A 1 186 ? 10.222 1.832 -29.354 1.00 75.75 186 PRO A N 1
ATOM 1438 C CA . PRO A 1 186 ? 10.084 2.570 -30.601 1.00 75.75 186 PRO A CA 1
ATOM 1439 C C . PRO A 1 186 ? 10.371 1.638 -31.781 1.00 75.75 186 PRO A C 1
ATOM 1441 O O . PRO A 1 186 ? 11.386 0.939 -31.794 1.00 75.75 186 PRO A O 1
ATOM 1444 N N . LYS A 1 187 ? 9.481 1.643 -32.783 1.00 75.62 187 LYS A N 1
ATOM 1445 C CA . LYS A 1 187 ? 9.668 0.860 -34.011 1.00 75.62 187 LYS A CA 1
ATOM 1446 C C . LYS A 1 187 ? 11.052 1.155 -34.585 1.00 75.62 187 LYS A C 1
ATOM 1448 O O . LYS A 1 187 ? 11.395 2.323 -34.783 1.00 75.62 187 LYS A O 1
ATOM 1453 N N . LYS A 1 188 ? 11.832 0.103 -34.864 1.00 70.31 188 LYS A N 1
ATOM 1454 C CA . LYS A 1 188 ? 13.120 0.232 -35.556 1.00 70.31 188 LYS A CA 1
ATOM 1455 C C . LYS A 1 188 ? 12.865 0.948 -36.885 1.00 70.31 188 LYS A C 1
ATOM 1457 O O . LYS A 1 188 ? 12.238 0.399 -37.787 1.00 70.31 188 LYS A O 1
ATOM 1462 N N . LEU A 1 189 ? 13.312 2.196 -36.980 1.00 71.19 189 LEU A N 1
ATOM 1463 C CA . LEU A 1 189 ? 13.341 2.926 -38.241 1.00 71.19 189 LEU A CA 1
ATOM 1464 C C . LEU A 1 189 ? 14.312 2.202 -39.177 1.00 71.19 189 LEU A C 1
ATOM 1466 O O . LEU A 1 189 ? 15.352 1.715 -38.722 1.00 71.19 189 LEU A O 1
ATOM 1470 N N . ALA A 1 190 ? 13.975 2.124 -40.466 1.00 74.94 190 ALA A N 1
ATOM 1471 C CA . ALA A 1 190 ? 14.885 1.588 -41.469 1.00 74.94 190 ALA A CA 1
ATOM 1472 C C . ALA A 1 190 ? 16.197 2.378 -41.394 1.00 74.94 190 ALA A C 1
ATOM 1474 O O . ALA A 1 190 ? 16.216 3.583 -41.654 1.00 74.94 190 ALA A O 1
ATOM 1475 N N . GLN A 1 191 ? 17.275 1.719 -40.962 1.00 67.88 191 GLN A N 1
ATOM 1476 C CA . GLN A 1 191 ? 18.574 2.369 -40.947 1.00 67.88 191 GLN A CA 1
ATOM 1477 C C . GLN A 1 191 ? 19.006 2.595 -42.397 1.00 67.88 191 GLN A C 1
ATOM 1479 O O . GLN A 1 191 ? 18.879 1.677 -43.214 1.00 67.88 191 GLN A O 1
ATOM 1484 N N . PRO A 1 192 ? 19.496 3.797 -42.741 1.00 69.75 192 PRO A N 1
ATOM 1485 C CA . PRO A 1 192 ? 20.115 4.002 -44.037 1.00 69.75 192 PRO A CA 1
ATOM 1486 C C . PRO A 1 192 ? 21.287 3.017 -44.207 1.00 69.75 192 PRO A C 1
ATOM 1488 O O . PRO A 1 192 ? 21.914 2.629 -43.219 1.00 69.75 192 PRO A O 1
ATOM 1491 N N . PRO A 1 193 ? 21.611 2.618 -45.449 1.00 67.31 193 PRO A N 1
ATOM 1492 C CA . PRO A 1 193 ? 22.656 1.627 -45.722 1.00 67.31 193 PRO A CA 1
ATOM 1493 C C . PRO A 1 193 ? 24.049 2.063 -45.238 1.00 67.31 193 PRO A C 1
ATOM 1495 O O . PRO A 1 193 ? 24.915 1.220 -45.029 1.00 67.31 193 PRO A O 1
ATOM 1498 N N . SER A 1 194 ? 24.262 3.366 -45.031 1.00 67.06 194 SER A N 1
ATOM 1499 C CA . SER A 1 194 ? 25.457 3.910 -44.392 1.00 67.06 194 SER A CA 1
ATOM 1500 C C . SER A 1 194 ? 25.096 4.501 -43.030 1.00 67.06 194 SER A C 1
ATOM 1502 O O . SER A 1 194 ? 24.178 5.313 -42.903 1.00 67.06 194 SER A O 1
ATOM 1504 N N . ARG A 1 195 ? 25.855 4.081 -42.015 1.00 69.38 195 ARG A N 1
ATOM 1505 C CA . ARG A 1 195 ? 25.778 4.554 -40.627 1.00 69.38 195 ARG A CA 1
ATOM 1506 C C . ARG A 1 195 ? 26.582 5.845 -40.409 1.00 69.38 195 ARG A C 1
ATOM 1508 O O . ARG A 1 195 ? 26.641 6.344 -39.286 1.00 69.38 195 ARG A O 1
ATOM 1515 N N . ASP A 1 196 ? 27.195 6.375 -41.465 1.00 72.75 196 ASP A N 1
ATOM 1516 C CA . ASP A 1 196 ? 28.011 7.579 -41.398 1.00 72.75 196 ASP A CA 1
ATOM 1517 C C . ASP A 1 196 ? 27.130 8.834 -41.345 1.00 72.75 196 ASP A C 1
ATOM 1519 O O . ASP A 1 196 ? 26.105 8.910 -42.038 1.00 72.75 196 ASP A O 1
ATOM 1523 N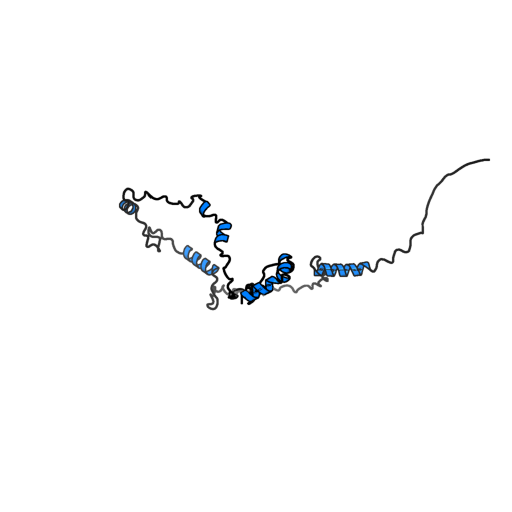 N . PRO A 1 197 ? 27.511 9.842 -40.539 1.00 74.38 197 PRO A N 1
ATOM 1524 C CA . PRO A 1 197 ? 26.753 11.080 -40.442 1.00 74.38 197 PRO A CA 1
ATOM 1525 C C . PRO A 1 197 ? 26.660 11.762 -41.813 1.00 74.38 197 PRO A C 1
ATOM 1527 O O . PRO A 1 197 ? 27.588 11.705 -42.617 1.00 74.38 197 PRO A O 1
ATOM 1530 N N . ILE A 1 198 ? 25.528 12.424 -42.069 1.00 66.00 198 ILE A N 1
ATOM 1531 C CA . ILE A 1 198 ? 25.141 12.974 -43.384 1.00 66.00 198 ILE A CA 1
ATOM 1532 C C . ILE A 1 198 ? 26.118 14.053 -43.909 1.00 66.00 198 ILE A C 1
ATOM 1534 O O . ILE A 1 198 ? 26.099 14.352 -45.091 1.00 66.00 198 ILE A O 1
ATOM 1538 N N . ASN A 1 199 ? 27.048 14.542 -43.081 1.00 69.12 199 ASN A N 1
ATOM 1539 C CA . ASN A 1 199 ? 28.079 15.522 -43.447 1.00 69.12 199 ASN A CA 1
ATOM 1540 C C . ASN A 1 199 ? 29.497 14.996 -43.147 1.00 69.12 199 ASN A C 1
ATOM 1542 O O . ASN A 1 199 ? 30.289 15.663 -42.478 1.00 69.12 199 ASN A O 1
ATOM 1546 N N . ASN A 1 200 ? 29.796 13.753 -43.530 1.00 78.19 200 ASN A N 1
ATOM 1547 C CA . ASN A 1 200 ? 31.132 13.184 -43.365 1.00 78.19 200 ASN A CA 1
ATOM 1548 C C . ASN A 1 200 ? 31.956 13.344 -44.650 1.00 78.19 200 ASN A C 1
ATOM 1550 O O . ASN A 1 200 ? 31.550 12.874 -45.711 1.00 78.19 200 ASN A O 1
ATOM 1554 N N . ALA A 1 201 ? 33.152 13.926 -44.541 1.00 73.94 201 ALA A N 1
ATOM 1555 C CA . ALA A 1 201 ? 34.046 14.166 -45.675 1.00 73.94 201 ALA A CA 1
ATOM 1556 C C . ALA A 1 201 ? 34.464 12.878 -46.411 1.00 73.94 201 ALA A C 1
ATOM 1558 O O . ALA A 1 201 ? 34.735 12.908 -47.611 1.00 73.94 201 ALA A O 1
ATOM 1559 N N . SER A 1 202 ? 34.520 11.736 -45.718 1.00 73.31 202 SER A N 1
ATOM 1560 C CA . SER A 1 202 ? 34.773 10.442 -46.363 1.00 73.31 202 SER A CA 1
ATOM 1561 C C . SER A 1 202 ? 33.590 9.973 -47.210 1.00 73.31 202 SER A C 1
ATOM 1563 O O . SER A 1 202 ? 33.805 9.449 -48.297 1.00 73.31 202 SER A O 1
ATOM 1565 N N . ARG A 1 203 ? 32.354 10.239 -46.776 1.00 72.50 203 ARG A N 1
ATOM 1566 C CA . ARG A 1 203 ? 31.143 9.882 -47.522 1.00 72.50 203 ARG A CA 1
ATOM 1567 C C . ARG A 1 203 ? 31.013 10.693 -48.811 1.00 72.50 203 ARG A C 1
ATOM 1569 O O . ARG A 1 203 ? 30.778 10.116 -49.864 1.00 72.50 203 ARG A O 1
ATOM 1576 N N . GLU A 1 204 ? 31.236 12.004 -48.744 1.00 73.56 204 GLU A N 1
ATOM 1577 C CA . GLU A 1 204 ? 31.216 12.871 -49.932 1.00 73.56 204 GLU A CA 1
ATOM 1578 C C . GLU A 1 204 ? 32.298 12.475 -50.946 1.00 73.56 204 GLU A C 1
ATOM 1580 O O . GLU A 1 204 ? 32.066 12.504 -52.153 1.00 73.56 204 GLU A O 1
ATOM 1585 N N . ARG A 1 205 ? 33.473 12.049 -50.462 1.00 74.56 205 ARG A N 1
ATOM 1586 C CA . ARG A 1 205 ? 34.554 11.544 -51.315 1.00 74.56 205 ARG A CA 1
ATOM 1587 C C . ARG A 1 205 ? 34.173 10.234 -52.006 1.00 74.56 205 ARG A C 1
ATOM 1589 O O . ARG A 1 205 ? 34.393 10.106 -53.205 1.00 74.56 205 ARG A O 1
ATOM 1596 N N . ASP A 1 206 ? 33.590 9.291 -51.272 1.00 73.69 206 ASP A N 1
ATOM 1597 C CA . ASP A 1 206 ? 33.166 8.006 -51.832 1.00 73.69 206 ASP A CA 1
ATOM 1598 C C . ASP A 1 206 ? 31.997 8.157 -52.824 1.00 73.69 206 ASP A C 1
ATOM 1600 O O . ASP A 1 206 ? 31.942 7.431 -53.816 1.00 73.69 206 ASP A O 1
ATOM 1604 N N . GLU A 1 207 ? 31.086 9.111 -52.597 1.00 74.06 207 GLU A N 1
ATOM 1605 C CA . GLU A 1 207 ? 29.975 9.430 -53.508 1.00 74.06 207 GLU A CA 1
ATOM 1606 C C . GLU A 1 207 ? 30.445 10.190 -54.767 1.00 74.06 207 GLU A C 1
ATOM 1608 O O . GLU A 1 207 ? 29.890 9.990 -55.850 1.00 74.06 207 GLU A O 1
ATOM 1613 N N . ALA A 1 208 ? 31.492 11.017 -54.659 1.00 75.69 208 ALA A N 1
ATOM 1614 C CA . ALA A 1 208 ? 32.091 11.741 -55.785 1.00 75.69 208 ALA A CA 1
ATOM 1615 C C . ALA A 1 208 ? 33.075 10.894 -56.620 1.00 75.69 208 ALA A C 1
ATOM 1617 O O . ALA A 1 208 ? 33.459 11.300 -57.722 1.00 75.69 208 ALA A O 1
ATOM 1618 N N . ASP A 1 209 ? 33.489 9.723 -56.126 1.00 80.31 209 ASP A N 1
ATOM 1619 C CA . ASP A 1 209 ? 34.455 8.866 -56.807 1.00 80.31 209 ASP A CA 1
ATOM 1620 C C . ASP A 1 209 ? 33.806 8.087 -57.974 1.00 80.31 209 ASP A C 1
ATOM 1622 O O 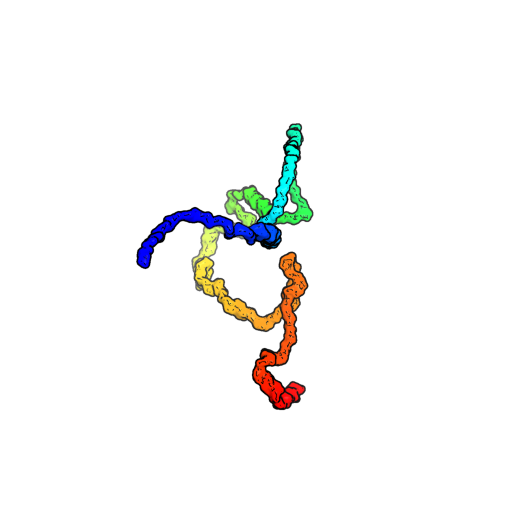. ASP A 1 209 ? 32.975 7.198 -57.758 1.00 80.31 209 ASP A O 1
ATOM 1626 N N . PRO A 1 210 ? 34.250 8.267 -59.237 1.00 78.31 210 PRO A N 1
ATOM 1627 C CA . PRO A 1 210 ? 33.656 7.586 -60.399 1.00 78.31 210 PRO A CA 1
ATOM 1628 C C . PRO A 1 210 ? 33.836 6.057 -60.371 1.00 78.31 210 PRO A C 1
ATOM 1630 O O . PRO A 1 210 ? 33.134 5.314 -61.061 1.00 78.31 210 PRO A O 1
ATOM 1633 N N . ARG A 1 211 ? 34.768 5.555 -59.550 1.00 80.12 211 ARG A N 1
ATOM 1634 C CA . ARG A 1 211 ? 34.970 4.118 -59.309 1.00 80.12 211 ARG A CA 1
ATOM 1635 C C . ARG A 1 211 ? 33.921 3.508 -58.377 1.00 80.12 211 ARG A C 1
ATOM 1637 O O . ARG A 1 211 ? 33.773 2.287 -58.374 1.00 80.12 211 ARG A O 1
ATOM 1644 N N . ALA A 1 212 ? 33.194 4.304 -57.593 1.00 80.12 212 ALA A N 1
ATOM 1645 C CA . ALA A 1 212 ? 32.121 3.800 -56.736 1.00 80.12 212 ALA A CA 1
ATOM 1646 C C . ALA A 1 212 ? 31.000 3.148 -57.564 1.00 80.12 212 ALA A C 1
ATOM 1648 O O . ALA A 1 212 ? 30.567 2.041 -57.243 1.00 80.12 212 ALA A O 1
ATOM 1649 N N . TYR A 1 213 ? 30.644 3.748 -58.706 1.00 75.31 213 TYR A N 1
ATOM 1650 C CA . TYR A 1 213 ? 29.657 3.198 -59.642 1.00 75.31 213 TYR A CA 1
ATOM 1651 C C . TYR A 1 213 ? 30.073 1.832 -60.216 1.00 75.31 213 TYR A C 1
ATOM 1653 O O . TYR A 1 213 ? 29.265 0.907 -60.301 1.00 75.31 213 TYR A O 1
ATOM 1661 N N . GLN A 1 214 ? 31.356 1.663 -60.558 1.00 83.75 214 GLN A N 1
ATOM 1662 C CA . GLN A 1 214 ? 31.877 0.386 -61.066 1.00 83.75 214 GLN A CA 1
ATOM 1663 C C . GLN A 1 214 ? 31.848 -0.718 -59.999 1.00 83.75 214 GLN A C 1
ATOM 1665 O O . GLN A 1 214 ? 31.532 -1.863 -60.315 1.00 83.75 214 GLN A O 1
ATOM 1670 N N . ARG A 1 215 ? 32.127 -0.374 -58.733 1.00 82.50 215 ARG A N 1
ATOM 1671 C CA . ARG A 1 215 ? 32.053 -1.308 -57.597 1.00 82.50 215 ARG A CA 1
ATOM 1672 C C . ARG A 1 215 ? 30.616 -1.747 -57.306 1.00 82.50 215 ARG A C 1
ATOM 1674 O O . ARG A 1 215 ? 30.395 -2.931 -57.087 1.00 82.50 215 ARG A O 1
ATOM 1681 N N . GLN A 1 216 ? 29.646 -0.831 -57.369 1.00 78.88 216 GLN A N 1
ATOM 1682 C CA . GLN A 1 216 ? 28.224 -1.162 -57.201 1.00 78.88 216 GLN A CA 1
ATOM 1683 C C . GLN A 1 216 ? 27.709 -2.097 -58.297 1.00 78.88 216 GLN A C 1
ATOM 1685 O O . GLN A 1 216 ? 26.985 -3.042 -58.004 1.00 78.88 216 GLN A O 1
ATOM 1690 N N . ARG A 1 217 ? 28.122 -1.884 -59.553 1.00 78.88 217 ARG A N 1
ATOM 1691 C CA . ARG A 1 217 ? 27.711 -2.746 -60.672 1.00 78.88 217 ARG A CA 1
ATOM 1692 C C . ARG A 1 217 ? 28.267 -4.169 -60.589 1.00 78.88 217 ARG A C 1
ATOM 1694 O O . ARG A 1 217 ? 27.701 -5.061 -61.201 1.00 78.88 217 ARG A O 1
ATOM 1701 N N . ALA A 1 218 ? 29.377 -4.365 -59.879 1.00 77.94 218 ALA A N 1
ATOM 1702 C CA . ALA A 1 218 ? 29.986 -5.676 -59.662 1.00 77.94 218 ALA A CA 1
ATOM 1703 C C . ALA A 1 218 ? 29.367 -6.447 -58.481 1.00 77.94 218 ALA A C 1
ATOM 1705 O O . ALA A 1 218 ? 29.701 -7.610 -58.279 1.00 77.94 218 ALA A O 1
ATOM 1706 N N . GLN A 1 219 ? 28.525 -5.790 -57.677 1.00 71.50 219 GLN A N 1
ATOM 1707 C CA . GLN A 1 219 ? 27.872 -6.371 -56.499 1.00 71.50 219 GLN A CA 1
ATOM 1708 C C . GLN A 1 219 ? 26.382 -6.687 -56.719 1.00 71.50 219 GLN A C 1
ATOM 1710 O O . GLN A 1 219 ? 25.757 -7.241 -55.817 1.00 71.50 219 GLN A O 1
ATOM 1715 N N . GLN A 1 220 ? 25.823 -6.327 -57.881 1.00 54.34 220 GLN A N 1
ATOM 1716 C CA . GLN A 1 220 ? 24.530 -6.833 -58.363 1.00 54.34 220 GLN A CA 1
ATOM 1717 C C . GLN A 1 220 ? 24.729 -8.164 -59.084 1.00 54.34 220 GLN A C 1
ATOM 1719 O O . GLN A 1 220 ? 23.851 -9.036 -58.921 1.00 54.34 220 GLN A O 1
#

Radius of gyration: 46.73 Å; chains: 1; bounding box: 74×150×91 Å

=== Feature glossary ===
Reading guide. The protein is described through the following features:

Foldseek 3Di. A 3Di character summarizes, for each residue, the relative orientation of the Cα frame of its nearest spatial neighbor. Because it encodes fold topology rather than chemistry, 3Di alignments detect remote structural similarity that sequence alignment misses.

Contact-map, Ramachandran, and PAE plots. Plot images: a contact map (which residues are close in 3D, as an N×N binary image), a Ramachandran scatter (backbone torsion angles, revealing secondary-structure composition at a glance), and — for AlphaFold structures — a PAE heatmap (pairwise prediction confidence).

Radius of gyration, Cα contacts, bounding box. Radius of gyration (Rg) is the root-mean-square distance of Cα atoms from their centroid — a single number for overall size and compactness. A globular domain of N residues has Rg ≈ 2.2·N^0.38 Å; an extended or disordered chain has a much larger Rg. The Cα contact count is the number of residue pairs whose Cα atoms are within 8 Å and are more than four positions apart in sequence — a standard proxy for tertiary packing density. The bounding box is the smallest axis-aligned box enclosing all Cα atoms.

Secondary structure (8-state, DSSP). Eight-state secondary structure (DSSP): H is the canonical α-helix, G the tighter 3₁₀-helix, I the wider π-helix; E/B are β-structure, T and S are turns and bends, and '-' is everything else. DSSP derives these from the pattern of main-chain N–H···O=C hydrogen bonds, not from the sequence.

B-factor. B-factor (Debye–Waller factor) reflects atomic displacement in the crystal lattice. It is an experimental observable (units Å²), not a prediction; low values mean the atom is pinned down, high values mean it moves or is heterogeneous across the crystal.

pLDDT. pLDDT is the predicted lDDT-Cα score: AlphaFold's confidence that the local environment of each residue (all inter-atomic distances within 15 Å) is correctly placed. It is a per-residue number between 0 and 100, with higher meaning more reliable.

Nearest PDB structures. Nearest PDB neighbors are the top structural matches found by Foldseek when searching this structure against the entire Protein Data Bank. Each hit reports a TM-score (0 to 1; >0.5 almost always implies the same fold) and an E-value. These are *structural* homologs — they may share no detectable sequence similarity.

Solvent-accessible surface area. Accessible surface area quantifies burial. A residue with SASA near zero is packed into the hydrophobic core; one with SASA >100 Å² sits on the surface. Computed here via the Shrake–Rupley numerical algorithm with a 1.4 Å probe.

Rendered structure images. Structure images are PyMOL renders from six orthogonal camera directions. Cartoon representation draws helices as coils and strands as arrows; sticks shows the backbone as bonds; surface shows the solvent-excluded envelope. Rainbow coloring maps sequence position to hue (blue→red, N→C); chain coloring assigns a distinct color per polypeptide.

Backbone torsions (φ/ψ). φ (phi) and ψ (psi) are the two rotatable backbone dihedrals per residue: φ is the C(i-1)–N–Cα–C torsion, ψ is the N–Cα–C–N(i+1) torsion, both in degrees on (−180°, 180°]. α-helical residues cluster near (−60°, −45°); β-strand residues near (−120°, +130°). A Ramachandran plot is simply a scatter of (φ, ψ) for every residue.

Predicted aligned error. Predicted Aligned Error (PAE) is an AlphaFold confidence matrix: entry (i, j) is the expected error in the position of residue j, in ångströms, when the prediction is superimposed on the true structure at residue i. Low PAE within a block of residues means that block is internally rigid and well-predicted; high PAE between two blocks means their relative placement is uncertain even if each block individually is confident.

mmCIF coordinates. Structure coordinates are given as an mmCIF _atom_site loop: one row per atom with element, residue name, chain id, sequence number, and x/y/z position in Å. Only the four main-chain atoms per residue are included here; side chains are omitted to keep the record compact.

InterPro / GO / CATH / organism. Database cross-references. InterPro integrates a dozen domain/family signature databases into unified entries with residue-range hits. GO terms attach function/process/location labels with evidence codes. CATH codes position the fold in a four-level structural taxonomy. Organism is the NCBI-taxonomy species name.

Secondary structure (3-state, P-SEA). SS3 is a coarse helix/strand/coil call (letters a/b/c) made by the P-SEA algorithm from inter-Cα distances and dihedrals. It is less detailed than DSSP but needs only Cα positions.

Sequence. Sequence gives the chain of amino acids in standard one-letter code (A=alanine, C=cysteine, …, Y=tyrosine), read N→C. It is the only feature that is directly encoded by the gene; all structural features are derived from the folded form of this sequence.